Protein AF-A0A7V7C2I9-F1 (afdb_monomer)

Solvent-accessible surface area (backbone atoms only — not comparable to full-atom values): 13988 Å² total; per-residue (Å²): 138,79,86,75,82,80,79,78,78,76,77,75,78,78,82,66,50,51,68,54,48,41,56,50,48,57,54,48,53,54,55,51,51,58,46,46,30,42,37,68,72,65,43,100,74,53,54,82,44,50,68,62,13,50,43,28,47,51,41,15,42,42,73,71,47,39,49,70,71,50,47,52,53,48,51,62,58,69,69,52,75,75,68,80,62,94,73,62,66,81,40,74,66,37,53,52,50,63,74,74,55,84,69,79,34,41,40,58,52,43,43,54,52,32,54,74,70,71,40,66,82,37,60,54,94,75,55,78,61,85,55,51,64,54,37,45,50,47,53,54,72,49,43,64,61,50,30,50,26,54,48,34,26,53,64,73,41,53,88,53,25,64,58,56,46,52,52,51,39,51,54,50,50,54,47,45,48,53,40,45,76,72,62,47,55,68,70,61,42,48,71,57,47,55,70,67,30,52,71,48,32,52,75,70,60,84,81,45,62,67,58,42,72,71,45,60,64,37,56,55,40,60,77,64,55,50,72,60,54,49,57,57,48,37,52,28,42,77,68,70,69,116

Foldseek 3Di:
DDDDDDDDDPPPQPPQDLVNLLVVLVVVLVVVLVVLLLQVVQPPDRADCLVQLLLQLLLQSVVVPNDLVSSLVSSVSSPDDHNPDDDDCPDPVNVVSVVVDDPVHSNVVSCVVCVVNVTDGDRSVPDDDPLLVQLLVLLVVCQVLLLLLLQLCVAPVVVCNVVSLVVLQVLLVVLLVLCVSSPDDNVSSCVRRVCRRNVNSPVPDDDDNVNSVVDCSSVVCVVVVVSNVSVVSSVCSSNVND

Secondary structure (DSSP, 8-state):
-PPPPP-----------HHHHHHHHHHHHHHHHHHHHHHHHH-SS--S-HHHHHHHHHHHHHHTT--HHHHHHHHHHHTSPS--S---TTSHHHHHHHHH-----HHHHHHHHHHHTTPPP--TTT---TTHHHHHHHHHHHHHHHHHHHHHHHHH-TTTHHHHHHHHHHHHHHHHHHHHHTT--HHHHHHHHGGGSHHHHHTT----HHHHHH--HHHHHHHTTGGGHHHHHHHHHHTT--

Radius of gyration: 25.78 Å; Cα contacts (8 Å, |Δi|>4): 229; chains: 1; bounding box: 54×33×97 Å

Sequence (242 aa):
MSPGPAAAQERGSFESSADDLSVMMDRYAGGVTDLRDFVDACVDSPPTDWDDGAALLLASVMKAGLGPDAAMSLRRRLSKPAGRTPVDCESALSVFRQQLQPVESWSAYHAGMLEAAGIPVVNPETAEDGRLAGIRSALAEFTERQSKMLACMALIEPRYFPFAYTDWNSVVDDIAHAMGDAGIDEAQVAASVDPVRAGTLLAKTSETPEGCAADRGWMDWYANFGWYAIKSRVGGVLAGRE

Mean predicted aligned error: 11.99 Å

pLDDT: mean 86.29, std 12.9, range [37.72, 97.25]

Structure (mmCIF, N/CA/C/O backbone):
data_AF-A0A7V7C2I9-F1
#
_entry.id   AF-A0A7V7C2I9-F1
#
loop_
_atom_site.group_PDB
_atom_site.id
_atom_site.type_symbol
_atom_site.label_atom_id
_atom_site.label_alt_id
_atom_site.label_comp_id
_atom_site.label_asym_id
_atom_site.label_entity_id
_atom_site.label_seq_id
_atom_site.pdbx_PDB_ins_code
_atom_site.Cartn_x
_atom_site.Cartn_y
_atom_site.Cartn_z
_atom_site.occupancy
_atom_site.B_iso_or_equiv
_atom_site.auth_seq_id
_atom_site.auth_comp_id
_atom_site.auth_asym_id
_atom_site.auth_atom_id
_atom_site.pdbx_PDB_model_num
ATOM 1 N N . MET A 1 1 ? 13.151 -10.295 64.193 1.00 42.66 1 MET A N 1
ATOM 2 C CA . MET A 1 1 ? 12.098 -10.475 63.175 1.00 42.66 1 MET A CA 1
ATOM 3 C C . MET A 1 1 ? 12.545 -9.715 61.942 1.00 42.66 1 MET A C 1
ATOM 5 O O . MET A 1 1 ? 12.487 -8.495 61.952 1.00 42.66 1 MET A O 1
ATOM 9 N N . SER A 1 2 ? 13.099 -10.417 60.957 1.00 40.00 2 SER A N 1
ATOM 10 C CA . SER A 1 2 ? 13.487 -9.821 59.675 1.00 40.00 2 SER A CA 1
ATOM 11 C C . SER A 1 2 ? 12.347 -10.042 58.680 1.00 40.00 2 SER A C 1
ATOM 13 O O . SER A 1 2 ? 11.838 -11.165 58.630 1.00 40.00 2 SER A O 1
ATOM 15 N N . PRO A 1 3 ? 11.916 -9.023 57.920 1.00 48.09 3 PRO A N 1
ATOM 16 C CA . PRO A 1 3 ? 10.926 -9.216 56.873 1.00 48.09 3 PRO A CA 1
ATOM 17 C C . PRO A 1 3 ? 11.571 -10.016 55.735 1.00 48.09 3 PRO A C 1
ATOM 19 O O . PRO A 1 3 ? 12.668 -9.692 55.279 1.00 48.09 3 PRO A O 1
ATOM 22 N N . GLY A 1 4 ? 10.917 -11.107 55.334 1.00 40.28 4 GLY A N 1
ATOM 23 C CA . GLY A 1 4 ? 11.330 -11.915 54.188 1.00 40.28 4 GLY A CA 1
ATOM 24 C C . GLY A 1 4 ? 11.202 -11.129 52.876 1.00 40.28 4 GLY A C 1
ATOM 25 O O . GLY A 1 4 ? 10.394 -10.200 52.800 1.00 40.28 4 GLY A O 1
ATOM 26 N N . PRO A 1 5 ? 12.000 -11.469 51.850 1.00 46.81 5 PRO A N 1
ATOM 27 C CA . PRO A 1 5 ? 11.995 -10.754 50.585 1.00 46.81 5 PRO A CA 1
ATOM 28 C C . PRO A 1 5 ? 10.670 -10.981 49.850 1.00 46.81 5 PRO A C 1
ATOM 30 O O . PRO A 1 5 ? 10.137 -12.091 49.820 1.00 46.81 5 PRO A O 1
ATOM 33 N N . ALA A 1 6 ? 10.149 -9.903 49.267 1.00 49.53 6 ALA A N 1
ATOM 34 C CA . ALA A 1 6 ? 8.993 -9.925 48.388 1.00 49.53 6 ALA A CA 1
ATOM 35 C C . ALA A 1 6 ? 9.269 -10.840 47.187 1.00 49.53 6 ALA A C 1
ATOM 37 O O . ALA A 1 6 ? 10.300 -10.712 46.525 1.00 49.53 6 ALA A O 1
ATOM 38 N N . ALA A 1 7 ? 8.342 -11.758 46.915 1.00 43.78 7 ALA A N 1
ATOM 39 C CA . ALA A 1 7 ? 8.356 -12.563 45.706 1.00 43.78 7 ALA A CA 1
ATOM 40 C C . ALA A 1 7 ? 8.248 -11.631 44.491 1.00 43.78 7 ALA A C 1
ATOM 42 O O . ALA A 1 7 ? 7.242 -10.942 44.313 1.00 43.78 7 ALA A O 1
ATOM 43 N N . ALA A 1 8 ? 9.299 -11.596 43.673 1.00 44.22 8 ALA A N 1
ATOM 44 C CA . ALA A 1 8 ? 9.230 -11.041 42.335 1.00 44.22 8 ALA A CA 1
ATOM 45 C C . ALA A 1 8 ? 8.226 -11.887 41.547 1.00 44.22 8 ALA A C 1
ATOM 47 O O . ALA A 1 8 ? 8.444 -13.074 41.316 1.00 44.22 8 ALA A O 1
ATOM 48 N N . GLN A 1 9 ? 7.092 -11.284 41.207 1.00 42.62 9 GLN A N 1
ATOM 49 C CA . GLN A 1 9 ? 6.094 -11.883 40.342 1.00 42.62 9 GLN A CA 1
ATOM 50 C C . GLN A 1 9 ? 6.731 -12.021 38.956 1.00 42.62 9 GLN A C 1
ATOM 52 O O . GLN A 1 9 ? 6.902 -11.029 38.245 1.00 42.62 9 GLN A O 1
ATOM 57 N N . GLU A 1 10 ? 7.156 -13.237 38.613 1.00 38.88 10 GLU A N 1
ATOM 58 C CA . GLU A 1 10 ? 7.574 -13.594 37.262 1.00 38.88 10 GLU A CA 1
ATOM 59 C C . GLU A 1 10 ? 6.416 -13.248 36.323 1.00 38.88 10 GLU A C 1
ATOM 61 O O . GLU A 1 10 ? 5.367 -13.894 36.325 1.00 38.88 10 GLU A O 1
ATOM 66 N N . ARG A 1 11 ? 6.576 -12.167 35.554 1.00 45.94 11 ARG A N 1
ATOM 67 C CA . ARG A 1 11 ? 5.732 -11.903 34.394 1.00 45.94 11 ARG A CA 1
ATOM 68 C C . ARG A 1 11 ? 6.029 -13.035 33.421 1.00 45.94 11 ARG A C 1
ATOM 70 O O . ARG A 1 11 ? 7.039 -12.984 32.727 1.00 45.94 11 ARG A O 1
ATOM 77 N N . GLY A 1 12 ? 5.208 -14.083 33.447 1.00 37.72 12 GLY A N 1
ATOM 78 C CA . GLY A 1 12 ? 5.288 -15.157 32.467 1.00 37.72 12 GLY A CA 1
ATOM 79 C C . GLY A 1 12 ? 5.232 -14.528 31.083 1.00 37.72 12 GLY A C 1
ATOM 80 O O . GLY A 1 12 ? 4.238 -13.884 30.748 1.00 37.72 12 GLY A O 1
ATOM 81 N N . SER A 1 13 ? 6.319 -14.638 30.316 1.00 47.12 13 SER A N 1
ATOM 82 C CA . SER A 1 13 ? 6.291 -14.238 28.918 1.00 47.12 13 SER A CA 1
ATOM 83 C C . SER A 1 13 ? 5.320 -15.182 28.235 1.00 47.12 13 SER A C 1
ATOM 85 O O . SER A 1 13 ? 5.559 -16.387 28.155 1.00 47.12 13 SER A O 1
ATOM 87 N N . PHE A 1 14 ? 4.189 -14.644 27.809 1.00 49.47 14 PHE A N 1
ATOM 88 C CA . PHE A 1 14 ? 3.274 -15.363 26.953 1.00 49.47 14 PHE A CA 1
ATOM 89 C C . PHE A 1 14 ? 4.018 -15.562 25.625 1.00 49.47 14 PHE A C 1
ATOM 91 O O . PHE A 1 14 ? 4.072 -14.653 24.801 1.00 49.47 14 PHE A O 1
ATOM 98 N N . GLU A 1 15 ? 4.670 -16.712 25.435 1.00 52.91 15 GLU A N 1
ATOM 99 C CA . GLU A 1 15 ? 5.092 -17.157 24.104 1.00 52.91 15 GLU A CA 1
ATOM 100 C C . GLU A 1 15 ? 3.812 -17.513 23.339 1.00 52.91 15 GLU A C 1
ATOM 102 O O . GLU A 1 15 ? 3.436 -18.675 23.214 1.00 52.91 15 GLU A O 1
ATOM 107 N N . SER A 1 16 ? 3.073 -16.482 22.913 1.00 58.38 16 SER A N 1
ATOM 108 C CA . SER A 1 16 ? 1.907 -16.641 22.053 1.00 58.38 16 SER A CA 1
ATOM 109 C C . SER A 1 16 ? 2.383 -17.282 20.763 1.00 58.38 16 SER A C 1
ATOM 111 O O . SER A 1 16 ? 3.200 -16.695 20.051 1.00 58.38 16 SER A O 1
ATOM 113 N N . SER A 1 17 ? 1.842 -18.447 20.415 1.00 74.06 17 SER A N 1
ATOM 114 C CA . SER A 1 17 ? 1.962 -18.911 19.038 1.00 74.06 17 SER A CA 1
ATOM 115 C C . SER A 1 17 ? 1.278 -17.899 18.101 1.00 74.06 17 SER A C 1
ATOM 117 O O . SER A 1 17 ? 0.398 -17.133 18.519 1.00 74.06 17 SER A O 1
ATOM 119 N N . ALA A 1 18 ? 1.674 -17.874 16.825 1.00 73.81 18 ALA A N 1
ATOM 120 C CA . ALA A 1 18 ? 1.024 -17.023 15.824 1.00 73.81 18 ALA A CA 1
ATOM 121 C C . ALA A 1 18 ? -0.483 -17.338 15.687 1.00 73.81 18 ALA A C 1
ATOM 123 O O . ALA A 1 18 ? -1.290 -16.439 15.436 1.00 73.81 18 ALA A O 1
ATOM 124 N N . ASP A 1 19 ? -0.867 -18.596 15.924 1.00 77.62 19 ASP A N 1
ATOM 125 C CA . ASP A 1 19 ? -2.260 -19.049 15.916 1.00 77.62 19 ASP A CA 1
ATOM 126 C C . ASP A 1 19 ? -3.057 -18.451 17.087 1.00 77.62 19 ASP A C 1
ATOM 128 O O . ASP A 1 19 ? -4.166 -17.943 16.891 1.00 77.62 19 ASP A O 1
ATOM 132 N N . ASP A 1 20 ? -2.473 -18.421 18.290 1.00 85.56 20 ASP A N 1
ATOM 133 C CA . ASP A 1 20 ? -3.100 -17.808 19.469 1.00 85.56 20 ASP A CA 1
ATOM 134 C C . ASP A 1 20 ? -3.299 -16.300 19.279 1.00 85.56 20 ASP A C 1
ATOM 136 O O . ASP A 1 20 ? -4.360 -15.760 19.609 1.00 85.56 20 ASP A O 1
ATOM 140 N N . LEU A 1 21 ? -2.313 -15.623 18.676 1.00 87.25 21 LEU A N 1
ATOM 141 C CA . LEU A 1 21 ? -2.395 -14.196 18.367 1.00 87.25 21 LEU A CA 1
ATOM 142 C C . LEU A 1 21 ? -3.539 -13.908 17.385 1.00 87.25 21 LEU A C 1
ATOM 144 O O . LEU A 1 21 ? -4.289 -12.952 17.582 1.00 87.25 21 LEU A O 1
ATOM 148 N N . SER A 1 22 ? -3.727 -14.757 16.370 1.00 86.00 22 SER A N 1
ATOM 149 C CA . SER A 1 22 ? -4.840 -14.632 15.423 1.00 86.00 22 SER A CA 1
ATOM 150 C C . SER A 1 22 ? -6.202 -14.773 16.106 1.00 86.00 22 SER A C 1
ATOM 152 O O . SER A 1 22 ? -7.101 -13.965 15.861 1.00 86.00 22 SER A O 1
ATOM 154 N N . VAL A 1 23 ? -6.377 -15.776 16.972 1.00 89.19 23 VAL A N 1
ATOM 155 C CA . VAL A 1 23 ? -7.637 -15.980 17.709 1.00 89.19 23 VAL A CA 1
ATOM 156 C C . VAL A 1 23 ? -7.915 -14.809 18.651 1.00 89.19 23 VAL A C 1
ATOM 158 O O . VAL A 1 23 ? -9.043 -14.311 18.711 1.00 89.19 23 VAL A O 1
ATOM 161 N N . MET A 1 24 ? -6.890 -14.3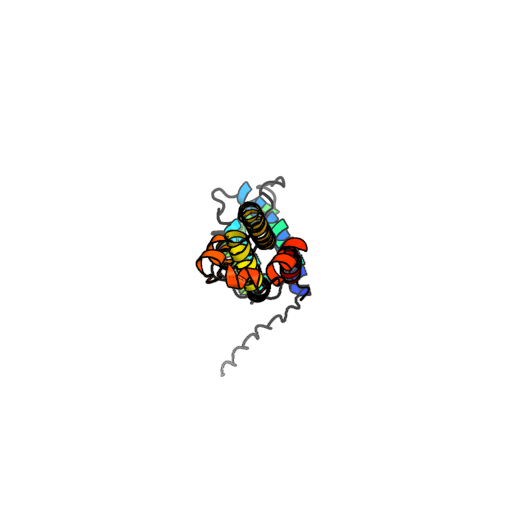49 19.369 1.00 91.88 24 MET A N 1
ATOM 162 C CA . MET A 1 24 ? -6.990 -13.238 20.310 1.00 91.88 24 MET A CA 1
ATOM 163 C C . MET A 1 24 ? -7.365 -11.934 19.595 1.00 91.88 24 MET A C 1
ATOM 165 O O . MET A 1 24 ? -8.312 -11.261 20.008 1.00 91.88 24 MET A O 1
ATOM 169 N N . MET A 1 25 ? -6.720 -11.638 18.464 1.00 94.12 25 MET A N 1
ATOM 170 C CA . MET A 1 25 ? -7.034 -10.468 17.642 1.00 94.12 25 MET A CA 1
ATOM 171 C C . MET A 1 25 ? -8.429 -10.513 17.028 1.00 94.12 25 MET A C 1
ATOM 173 O O . MET A 1 25 ? -9.095 -9.481 16.977 1.00 94.12 25 MET A O 1
ATOM 177 N N . ASP A 1 26 ? -8.921 -11.684 16.617 1.00 88.75 26 ASP A N 1
ATOM 178 C CA . ASP A 1 26 ? -10.282 -11.803 16.086 1.00 88.75 26 ASP A CA 1
ATOM 179 C C . ASP A 1 26 ? -11.342 -11.415 17.129 1.00 88.75 26 ASP A C 1
ATOM 181 O O . ASP A 1 26 ? -12.293 -10.682 16.828 1.00 88.75 26 ASP A O 1
ATOM 185 N N . ARG A 1 27 ? -11.154 -11.877 18.373 1.00 92.00 27 ARG A N 1
ATOM 186 C CA . ARG A 1 27 ? -12.037 -11.566 19.506 1.00 92.00 27 ARG A CA 1
ATOM 187 C C . ARG A 1 27 ? -11.914 -10.114 19.937 1.00 92.00 27 ARG A C 1
ATOM 189 O O . ARG A 1 27 ? -12.939 -9.463 20.144 1.00 92.00 27 ARG A O 1
ATOM 196 N N . TYR A 1 28 ? -10.686 -9.614 20.033 1.00 94.56 28 TYR A N 1
ATOM 197 C CA . TYR A 1 28 ? -10.417 -8.224 20.370 1.00 94.56 28 TYR A CA 1
ATOM 198 C C . TYR A 1 28 ? -11.072 -7.273 19.366 1.00 94.56 28 TYR A C 1
ATOM 200 O O . TYR A 1 28 ? -11.805 -6.379 19.776 1.00 94.56 28 TYR A O 1
ATOM 208 N N . ALA A 1 29 ? -10.893 -7.520 18.063 1.00 93.75 29 ALA A N 1
ATOM 209 C CA . ALA A 1 29 ? -11.473 -6.709 16.996 1.00 93.75 29 ALA A CA 1
ATOM 210 C C . ALA A 1 29 ? -12.995 -6.589 17.118 1.00 93.75 29 ALA A C 1
ATOM 212 O O . ALA A 1 29 ? -13.522 -5.495 16.980 1.00 93.75 29 ALA A O 1
ATOM 213 N N . GLY A 1 30 ? -13.694 -7.694 17.409 1.00 90.50 30 GLY A N 1
ATOM 214 C CA . GLY A 1 30 ? -15.143 -7.663 17.629 1.00 90.50 30 GLY A CA 1
ATOM 215 C C . GLY A 1 30 ? -15.529 -6.816 18.843 1.00 90.50 30 GLY A C 1
ATOM 216 O O . GLY A 1 30 ? -16.366 -5.923 18.740 1.00 90.50 30 GLY A O 1
ATOM 217 N N . GLY A 1 31 ? -14.867 -7.047 19.980 1.00 91.50 31 GLY A N 1
ATOM 218 C CA . GLY A 1 31 ? -15.153 -6.308 21.210 1.00 91.50 31 GLY A CA 1
ATOM 219 C C . GLY A 1 31 ? -14.865 -4.810 21.099 1.00 91.50 31 GLY A C 1
ATOM 220 O O . GLY A 1 31 ? -15.645 -4.003 21.600 1.00 91.50 31 GLY A O 1
ATOM 221 N N . VAL A 1 32 ? -13.780 -4.423 20.422 1.00 93.50 32 VAL A N 1
ATOM 222 C CA . VAL A 1 32 ? -13.417 -3.010 20.265 1.00 93.50 32 VAL A CA 1
ATOM 223 C C . VAL A 1 32 ? -14.280 -2.298 19.225 1.00 93.50 32 VAL A C 1
ATOM 225 O O . VAL A 1 32 ? -14.596 -1.130 19.421 1.00 93.50 32 VAL A O 1
ATOM 228 N N . THR A 1 33 ? -14.761 -2.984 18.180 1.00 93.00 33 THR A N 1
ATOM 229 C CA . THR A 1 33 ? -15.770 -2.396 17.282 1.00 93.00 33 THR A CA 1
ATOM 230 C C . THR A 1 33 ? -17.107 -2.178 17.991 1.00 93.00 33 THR A C 1
ATOM 232 O O . THR A 1 33 ? -17.712 -1.125 17.816 1.00 93.00 33 THR A O 1
ATOM 235 N N . ASP A 1 34 ? -17.531 -3.106 18.857 1.00 89.62 34 ASP A N 1
ATOM 236 C CA . ASP A 1 34 ? -18.745 -2.934 19.671 1.00 89.62 34 ASP A CA 1
ATOM 237 C C . ASP A 1 34 ? -18.584 -1.815 20.712 1.00 89.62 34 ASP A C 1
ATOM 239 O O . ASP A 1 34 ? -19.559 -1.168 21.107 1.00 89.62 34 ASP A O 1
ATOM 243 N N . LEU A 1 35 ? -17.358 -1.611 21.205 1.00 90.81 35 LEU A N 1
ATOM 244 C CA . LEU A 1 35 ? -17.028 -0.500 22.090 1.00 90.81 35 LEU A CA 1
ATOM 245 C C . LEU A 1 35 ? -17.040 0.828 21.332 1.00 90.81 35 LEU A C 1
ATOM 247 O O . LEU A 1 35 ? -17.584 1.793 21.855 1.00 90.81 35 LEU A O 1
ATOM 251 N N . ARG A 1 36 ? -16.496 0.877 20.111 1.00 92.75 36 ARG A N 1
ATOM 252 C CA . ARG A 1 36 ? -16.544 2.061 19.246 1.00 92.75 36 ARG A CA 1
ATOM 253 C C . ARG A 1 36 ? -17.975 2.479 18.946 1.00 92.75 36 ARG A C 1
ATOM 255 O O . ARG A 1 36 ? -18.311 3.627 19.195 1.00 92.75 36 ARG A O 1
ATOM 262 N N . ASP A 1 37 ? -18.821 1.546 18.506 1.00 91.44 37 ASP A N 1
ATOM 263 C CA . ASP A 1 37 ? -20.244 1.817 18.255 1.00 91.44 37 ASP A CA 1
ATOM 264 C C . ASP A 1 37 ? -20.924 2.422 19.494 1.00 91.44 37 ASP A C 1
ATOM 266 O O . ASP A 1 37 ? -21.728 3.346 19.385 1.00 91.44 37 ASP A O 1
ATOM 270 N N . PHE A 1 38 ? -20.576 1.928 20.685 1.00 90.94 38 PHE A N 1
ATOM 271 C CA . PHE A 1 38 ? -21.073 2.471 21.943 1.00 90.94 38 PHE A CA 1
ATOM 272 C C . PHE A 1 38 ? -20.533 3.876 22.252 1.00 90.94 38 PHE A C 1
ATOM 274 O O . PHE A 1 38 ? -21.314 4.752 22.620 1.00 90.94 38 PHE A O 1
ATOM 281 N N . VAL A 1 39 ? -19.223 4.098 22.121 1.00 90.75 39 VAL A N 1
ATOM 282 C CA . VAL A 1 39 ? -18.585 5.396 22.392 1.00 90.75 39 VAL A CA 1
ATOM 283 C C . VAL A 1 39 ? -19.128 6.462 21.443 1.00 90.75 39 VAL A C 1
ATOM 285 O O . VAL A 1 39 ? -19.546 7.519 21.904 1.00 90.75 39 VAL A O 1
ATOM 288 N N . ASP A 1 40 ? -19.226 6.151 20.152 1.00 90.56 40 ASP A N 1
ATOM 289 C CA . ASP A 1 40 ? -19.735 7.070 19.131 1.00 90.56 40 ASP A CA 1
ATOM 290 C C . ASP A 1 40 ? -21.216 7.431 19.356 1.00 90.56 40 ASP A C 1
ATOM 292 O O . ASP A 1 40 ? -21.637 8.539 19.026 1.00 90.56 40 ASP A O 1
ATOM 296 N N . ALA A 1 41 ? -22.017 6.516 19.918 1.00 91.06 41 ALA A N 1
ATOM 297 C CA . ALA A 1 41 ? -23.446 6.731 20.152 1.00 91.06 41 ALA A CA 1
ATOM 298 C C . ALA A 1 41 ? -23.776 7.383 21.506 1.00 91.06 41 ALA A C 1
ATOM 300 O O . ALA A 1 41 ? -24.765 8.109 21.602 1.00 91.06 41 ALA A O 1
ATOM 301 N N . CYS A 1 42 ? -23.003 7.088 22.555 1.00 89.56 42 CYS A N 1
ATOM 302 C CA . CYS A 1 42 ? -23.394 7.364 23.942 1.00 89.56 42 CYS A CA 1
ATOM 303 C C . CYS A 1 42 ? -22.451 8.308 24.700 1.00 89.56 42 CYS A C 1
ATOM 305 O O . CYS A 1 42 ? -22.721 8.598 25.867 1.00 89.56 42 CYS A O 1
ATOM 307 N N . VAL A 1 43 ? -21.344 8.751 24.096 1.00 88.06 43 VAL A N 1
ATOM 308 C CA . VAL A 1 43 ? -20.388 9.682 24.716 1.00 88.06 43 VAL A CA 1
ATOM 309 C C . VAL A 1 43 ? -20.453 11.028 23.996 1.00 88.06 43 VAL A C 1
ATOM 311 O O . VAL A 1 43 ? -20.416 11.082 22.773 1.00 88.06 43 VAL A O 1
ATOM 314 N N . ASP A 1 44 ? -20.514 12.125 24.756 1.00 85.94 44 ASP A N 1
ATOM 315 C CA . ASP A 1 44 ? -20.697 13.485 24.215 1.00 85.94 44 ASP A CA 1
ATOM 316 C C . ASP A 1 44 ? -19.542 13.961 23.313 1.00 85.94 44 ASP A C 1
ATOM 318 O O . ASP A 1 44 ? -19.691 14.898 22.529 1.00 85.94 44 ASP A O 1
ATOM 322 N N . SER A 1 45 ? -18.353 13.376 23.453 1.00 88.00 45 SER A N 1
ATOM 323 C CA . SER A 1 45 ? -17.148 13.750 22.703 1.00 88.00 45 SER A CA 1
ATOM 324 C C . SER A 1 45 ? -16.296 12.512 22.424 1.00 88.00 45 SER A C 1
ATOM 326 O O . SER A 1 45 ? -15.316 12.271 23.131 1.00 88.00 45 SER A O 1
ATOM 328 N N . PRO A 1 46 ? -16.691 11.688 21.439 1.00 90.06 46 PRO A N 1
ATOM 329 C CA . PRO A 1 46 ? -15.956 10.482 21.099 1.00 90.06 46 PRO A CA 1
ATOM 330 C C . PRO A 1 46 ? -14.598 10.832 20.459 1.00 90.06 46 PRO A C 1
ATOM 332 O O . PRO A 1 46 ? -14.502 11.823 19.725 1.00 90.06 46 PRO A O 1
ATOM 335 N N . PRO A 1 47 ? -13.543 10.032 20.691 1.00 91.81 47 PRO A N 1
ATOM 336 C CA . PRO A 1 47 ? -12.265 10.202 20.007 1.00 91.81 47 PRO A CA 1
ATOM 337 C C . PRO A 1 47 ? -12.389 9.982 18.501 1.00 91.81 47 PRO A C 1
ATOM 339 O O . PRO A 1 47 ? -13.097 9.087 18.039 1.00 91.81 47 PRO A O 1
ATOM 342 N N . THR A 1 48 ? -11.647 10.773 17.732 1.00 93.38 48 THR A N 1
ATOM 343 C CA . THR A 1 48 ? -11.719 10.786 16.264 1.00 93.38 48 THR A CA 1
ATOM 344 C C . THR A 1 48 ? -10.590 10.011 15.585 1.00 93.38 48 THR A C 1
ATOM 346 O O . THR A 1 48 ? -10.639 9.811 14.377 1.00 93.38 48 THR A O 1
ATOM 349 N N . ASP A 1 49 ? -9.578 9.567 16.331 1.00 93.31 49 ASP A N 1
ATOM 350 C CA . ASP A 1 49 ? -8.343 8.943 15.828 1.00 93.31 49 ASP A CA 1
ATOM 351 C C . ASP A 1 49 ? -8.475 7.425 15.597 1.00 93.31 49 ASP A C 1
ATOM 353 O O . ASP A 1 49 ? -7.524 6.667 15.778 1.00 93.31 49 ASP A O 1
ATOM 357 N N . TRP A 1 50 ? -9.671 6.954 15.229 1.00 94.50 50 TRP A N 1
ATOM 358 C CA . TRP A 1 50 ? -9.928 5.521 15.051 1.00 94.50 50 TRP A CA 1
ATOM 359 C C . TRP A 1 50 ? -9.015 4.887 14.000 1.00 94.50 50 TRP A C 1
ATOM 361 O O . TRP A 1 50 ? -8.463 3.814 14.237 1.00 94.50 50 TRP A O 1
ATOM 371 N N . ASP A 1 51 ? -8.865 5.536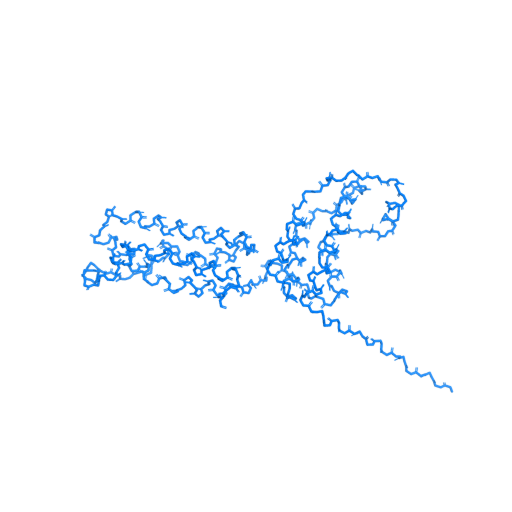 12.844 1.00 90.69 51 ASP A N 1
ATOM 372 C CA . ASP A 1 51 ? -8.090 4.983 11.731 1.00 90.69 51 ASP A CA 1
ATOM 373 C C . ASP A 1 51 ? -6.596 4.893 12.086 1.00 90.69 51 ASP A C 1
ATOM 375 O O . ASP A 1 51 ? -5.969 3.862 11.830 1.00 90.69 51 ASP A O 1
ATOM 379 N N . ASP A 1 52 ? -6.062 5.906 12.777 1.00 88.06 52 ASP A N 1
ATOM 380 C CA . ASP A 1 52 ? -4.685 5.920 13.288 1.00 88.06 52 ASP A CA 1
ATOM 381 C C . ASP A 1 52 ? -4.471 4.803 14.322 1.00 88.06 52 ASP A C 1
ATOM 383 O O . ASP A 1 52 ? -3.509 4.031 14.243 1.00 88.06 52 ASP A O 1
ATOM 387 N N . GLY A 1 53 ? -5.418 4.645 15.253 1.00 93.81 53 GLY A N 1
ATOM 388 C CA . GLY A 1 53 ? -5.380 3.590 16.260 1.00 93.81 53 GLY A CA 1
ATOM 389 C C . GLY A 1 53 ? -5.466 2.185 15.656 1.00 93.81 53 GLY A C 1
ATOM 390 O O . GLY A 1 53 ? -4.731 1.282 16.066 1.00 93.81 53 GLY A O 1
ATOM 391 N N . ALA A 1 54 ? -6.316 1.995 14.646 1.00 94.62 54 ALA A N 1
ATOM 392 C CA . ALA A 1 54 ? -6.444 0.736 13.921 1.00 94.62 54 ALA A CA 1
ATOM 393 C C . ALA A 1 54 ? -5.170 0.395 13.129 1.00 94.62 54 ALA A C 1
ATOM 395 O O . ALA A 1 54 ? -4.765 -0.772 13.095 1.00 94.62 54 ALA A O 1
ATOM 396 N N . ALA A 1 55 ? -4.522 1.393 12.519 1.00 89.50 55 ALA A N 1
ATOM 397 C CA . ALA A 1 55 ? -3.254 1.224 11.815 1.00 89.50 55 ALA A CA 1
ATOM 398 C C . ALA A 1 55 ? -2.118 0.834 12.773 1.00 89.50 55 ALA A C 1
ATOM 400 O O . ALA A 1 55 ? -1.388 -0.120 12.492 1.00 89.50 55 ALA A O 1
ATOM 401 N N . LEU A 1 56 ? -2.017 1.505 13.927 1.00 93.62 56 LEU A N 1
ATOM 402 C CA . LEU A 1 56 ? -1.065 1.175 14.991 1.00 93.62 56 LEU A CA 1
ATOM 403 C C . LEU A 1 56 ? -1.259 -0.260 15.485 1.00 93.62 56 LEU A C 1
ATOM 405 O O . LEU A 1 56 ? -0.299 -1.031 15.528 1.00 93.62 56 LEU A O 1
ATOM 409 N N . LEU A 1 57 ? -2.504 -0.644 15.794 1.00 95.31 57 LEU A N 1
ATOM 410 C CA . LEU A 1 57 ? -2.833 -2.003 16.215 1.00 95.31 57 LEU A CA 1
ATOM 411 C C . LEU A 1 57 ? -2.356 -3.026 15.186 1.00 95.31 57 LEU A C 1
ATOM 413 O O . LEU A 1 57 ? -1.646 -3.967 15.539 1.00 95.31 57 LEU A O 1
ATOM 417 N N . LEU A 1 58 ? -2.732 -2.830 13.920 1.00 92.69 58 LEU A N 1
ATOM 418 C CA . LEU A 1 58 ? -2.411 -3.750 12.837 1.00 92.69 58 LEU A CA 1
ATOM 419 C C . LEU A 1 58 ? -0.896 -3.884 12.632 1.00 92.69 58 LEU A C 1
ATOM 421 O O . LEU A 1 58 ? -0.391 -5.006 12.569 1.00 92.69 58 LEU A O 1
ATOM 425 N N . ALA A 1 59 ? -0.168 -2.765 12.580 1.00 87.69 59 ALA A N 1
ATOM 426 C CA . ALA A 1 59 ? 1.284 -2.760 12.411 1.00 87.69 59 ALA A CA 1
ATOM 427 C C . ALA A 1 59 ? 1.993 -3.493 13.561 1.00 87.69 59 ALA A C 1
ATOM 429 O O . ALA A 1 59 ? 2.876 -4.323 13.324 1.00 87.69 59 ALA A O 1
ATOM 430 N N . SER A 1 60 ? 1.564 -3.252 14.801 1.00 92.25 60 SER A N 1
ATOM 431 C CA . SER A 1 60 ? 2.102 -3.917 15.989 1.00 92.25 60 SER A CA 1
ATOM 432 C C . SER A 1 60 ? 1.913 -5.424 15.973 1.00 92.25 60 SER A C 1
ATOM 434 O O . SER A 1 60 ? 2.859 -6.172 16.220 1.00 92.25 60 SER A O 1
ATOM 436 N N . VAL A 1 61 ? 0.708 -5.899 15.662 1.00 93.06 61 VAL A N 1
ATOM 437 C CA . VAL A 1 61 ? 0.432 -7.341 15.711 1.00 93.06 61 VAL A CA 1
ATOM 438 C C . VAL A 1 61 ? 1.031 -8.075 14.522 1.00 93.06 61 VAL A C 1
ATOM 440 O O . VAL A 1 61 ? 1.499 -9.198 14.685 1.00 93.06 61 VAL A O 1
ATOM 443 N N . MET A 1 62 ? 1.126 -7.432 13.355 1.00 88.38 62 MET A N 1
ATOM 444 C CA . MET A 1 62 ? 1.908 -7.956 12.232 1.00 88.38 62 MET A CA 1
ATOM 445 C C . MET A 1 62 ? 3.388 -8.078 12.603 1.00 88.38 62 MET A C 1
ATOM 447 O O . MET A 1 62 ? 3.998 -9.116 12.350 1.00 88.38 62 MET A O 1
ATOM 451 N N . LYS A 1 63 ? 3.963 -7.073 13.280 1.00 85.50 63 LYS A N 1
ATOM 452 C CA . LYS A 1 63 ? 5.344 -7.143 13.781 1.00 85.50 63 LYS A CA 1
ATOM 453 C C . LYS A 1 63 ? 5.540 -8.255 14.814 1.00 85.50 63 LYS A C 1
ATOM 455 O O . LYS A 1 63 ? 6.614 -8.852 14.853 1.00 85.50 63 LYS A O 1
ATOM 460 N N . ALA A 1 64 ? 4.513 -8.546 15.608 1.00 88.50 64 ALA A N 1
ATOM 461 C CA . ALA A 1 64 ? 4.491 -9.648 16.566 1.00 88.50 64 ALA A CA 1
ATOM 462 C C . ALA A 1 64 ? 4.237 -11.030 15.935 1.00 88.50 64 ALA A C 1
ATOM 464 O O . ALA A 1 64 ? 4.217 -12.025 16.654 1.00 88.50 64 ALA A O 1
ATOM 465 N N . GLY A 1 65 ? 4.071 -11.111 14.610 1.00 87.06 65 GLY A N 1
ATOM 466 C CA . GLY A 1 65 ? 3.944 -12.374 13.881 1.00 87.06 65 GLY A CA 1
ATOM 467 C C . GLY A 1 65 ? 2.524 -12.735 13.442 1.00 87.06 65 GLY A C 1
ATOM 468 O O . GLY A 1 65 ? 2.297 -13.879 13.052 1.00 87.06 65 GLY A O 1
ATOM 469 N N . LEU A 1 66 ? 1.564 -11.801 13.469 1.00 87.94 66 LEU A N 1
ATOM 470 C CA . LEU A 1 66 ? 0.244 -12.034 12.881 1.00 87.94 66 LEU A CA 1
ATOM 471 C C . LEU A 1 66 ? 0.379 -12.252 11.365 1.00 87.94 66 LEU A C 1
ATOM 473 O O . LEU A 1 66 ? 0.846 -11.374 10.637 1.00 87.94 66 LEU A O 1
ATOM 477 N N . GLY A 1 67 ? -0.055 -13.421 10.891 1.00 81.06 67 GLY A N 1
ATOM 478 C CA . GLY A 1 67 ? 0.017 -13.786 9.477 1.00 81.06 67 GLY A CA 1
ATOM 479 C C . GLY A 1 67 ? -0.843 -12.896 8.560 1.00 81.06 67 GLY A C 1
ATOM 480 O O . GLY A 1 67 ? -1.807 -12.273 9.018 1.00 81.06 67 GLY A O 1
ATOM 481 N N . PRO A 1 68 ? -0.547 -12.861 7.247 1.00 76.94 68 PRO A N 1
ATOM 482 C CA . PRO A 1 68 ? -1.176 -11.943 6.292 1.00 76.94 68 PRO A CA 1
ATOM 483 C C . PRO A 1 68 ? -2.698 -12.119 6.170 1.00 76.94 68 PRO A C 1
ATOM 485 O O . PRO A 1 68 ? -3.425 -11.127 6.125 1.00 76.94 68 PRO A O 1
ATOM 488 N N . ASP A 1 69 ? -3.208 -13.353 6.185 1.00 80.62 69 ASP A N 1
ATOM 489 C CA . ASP A 1 69 ? -4.653 -13.616 6.096 1.00 80.62 69 ASP A CA 1
ATOM 490 C C . ASP A 1 69 ? -5.413 -13.103 7.326 1.00 80.62 69 ASP A C 1
ATOM 492 O O . ASP A 1 69 ? -6.479 -12.485 7.212 1.00 80.62 69 ASP A O 1
ATOM 496 N N . ALA A 1 70 ? -4.839 -13.312 8.512 1.00 86.44 70 ALA A N 1
ATOM 497 C CA . ALA A 1 70 ? -5.397 -12.821 9.763 1.00 86.44 70 ALA A CA 1
ATOM 498 C C . ALA A 1 70 ? -5.317 -11.289 9.843 1.00 86.44 70 ALA A C 1
ATOM 500 O O . ALA A 1 70 ? -6.294 -10.648 10.229 1.00 86.44 70 ALA A O 1
ATOM 501 N N . ALA A 1 71 ? -4.212 -10.692 9.386 1.00 87.19 71 ALA A N 1
ATOM 502 C CA . ALA A 1 71 ? -4.050 -9.245 9.276 1.00 87.19 71 ALA A CA 1
ATOM 503 C C . ALA A 1 71 ? -5.087 -8.614 8.326 1.00 87.19 71 ALA A C 1
ATOM 505 O O . ALA A 1 71 ? -5.729 -7.623 8.680 1.00 87.19 71 ALA A O 1
ATOM 506 N N . MET A 1 72 ? -5.341 -9.217 7.158 1.00 85.25 72 MET A N 1
ATOM 507 C CA . MET A 1 72 ? -6.405 -8.772 6.247 1.00 85.25 72 MET A CA 1
ATOM 508 C C . MET A 1 72 ? -7.797 -8.887 6.880 1.00 85.25 72 MET A C 1
ATOM 510 O O . MET A 1 72 ? -8.631 -7.990 6.730 1.00 85.25 72 MET A O 1
ATOM 514 N N . SER A 1 73 ? -8.068 -9.988 7.588 1.00 88.56 73 SER A N 1
ATOM 515 C CA . SER A 1 73 ? -9.328 -10.172 8.315 1.00 88.56 73 SER A CA 1
ATOM 516 C C . SER A 1 73 ? -9.526 -9.094 9.385 1.00 88.56 73 SER A C 1
ATOM 518 O O . SER A 1 73 ? -10.596 -8.482 9.441 1.00 88.56 73 SER A O 1
ATOM 520 N N . LEU A 1 74 ? -8.482 -8.817 10.171 1.00 93.44 74 LEU A N 1
ATOM 521 C CA . LEU A 1 74 ? -8.456 -7.782 11.200 1.00 93.44 74 LEU A CA 1
ATOM 522 C C . LEU A 1 74 ? -8.708 -6.395 10.597 1.00 93.44 74 LEU A C 1
ATOM 524 O O . LEU A 1 74 ? -9.659 -5.725 11.000 1.00 93.44 74 LEU A O 1
ATOM 528 N N . ARG A 1 75 ? -7.945 -6.009 9.566 1.00 92.62 75 ARG A N 1
ATOM 529 C CA . ARG A 1 75 ? -8.112 -4.733 8.850 1.00 92.62 75 ARG A CA 1
ATOM 530 C C . ARG A 1 75 ? -9.552 -4.537 8.380 1.00 92.62 75 ARG A C 1
ATOM 532 O O . ARG A 1 75 ? -10.154 -3.507 8.657 1.00 92.62 75 ARG A O 1
ATOM 539 N N . ARG A 1 76 ? -10.133 -5.545 7.721 1.00 90.44 76 ARG A N 1
ATOM 540 C CA . ARG A 1 76 ? -11.518 -5.500 7.220 1.00 90.44 76 ARG A CA 1
ATOM 541 C C . ARG A 1 76 ? -12.561 -5.342 8.326 1.00 90.44 76 ARG A C 1
ATOM 543 O O . ARG A 1 76 ? -13.649 -4.832 8.066 1.00 90.44 76 ARG A O 1
ATOM 550 N N . ARG A 1 77 ? -12.296 -5.839 9.535 1.00 91.81 77 ARG A N 1
ATOM 551 C CA . ARG A 1 77 ? -13.200 -5.639 10.676 1.00 91.81 77 ARG A CA 1
ATOM 552 C C . ARG A 1 77 ? -13.098 -4.215 11.205 1.00 91.81 77 ARG A C 1
ATOM 554 O O . ARG A 1 77 ? -14.137 -3.591 11.392 1.00 91.81 77 ARG A O 1
ATOM 561 N N . LEU A 1 78 ? -11.878 -3.717 11.386 1.00 93.19 78 LEU A N 1
ATOM 562 C CA . LEU A 1 78 ? -11.624 -2.378 11.920 1.00 93.19 78 LEU A CA 1
ATOM 563 C C . LEU A 1 78 ? -12.076 -1.265 10.963 1.00 93.19 78 LEU A C 1
ATOM 565 O O . LEU A 1 78 ? -12.506 -0.213 11.420 1.00 93.19 78 LEU A O 1
ATOM 569 N N . SER A 1 79 ? -12.061 -1.504 9.649 1.00 90.75 79 SER A N 1
ATOM 570 C CA . SER A 1 79 ? -12.515 -0.535 8.641 1.00 90.75 79 SER A CA 1
ATOM 571 C C . SER A 1 79 ? -14.037 -0.463 8.460 1.00 90.75 79 SER A C 1
ATOM 573 O O . SER A 1 79 ? -14.531 0.279 7.607 1.00 90.75 79 SER A O 1
ATOM 575 N N . LYS A 1 80 ? -14.821 -1.232 9.228 1.00 88.44 80 LYS A N 1
ATOM 576 C CA . LYS A 1 80 ? -16.282 -1.122 9.172 1.00 88.44 80 LYS A CA 1
ATOM 577 C C . LYS A 1 80 ? -16.725 0.252 9.701 1.00 88.44 80 LYS A C 1
ATOM 579 O O . LYS A 1 80 ? -16.241 0.670 10.750 1.00 88.44 80 LYS A O 1
ATOM 584 N N . PRO A 1 81 ? -17.675 0.928 9.025 1.00 84.69 81 PRO A N 1
ATOM 585 C CA . PRO A 1 81 ? -18.268 2.155 9.544 1.00 84.69 81 PRO A CA 1
ATOM 586 C C . PRO A 1 81 ? -18.932 1.921 10.902 1.00 84.69 81 PRO A C 1
ATOM 588 O O . PRO A 1 81 ? -19.612 0.902 11.069 1.00 84.69 81 PRO A O 1
ATOM 591 N N . ALA A 1 82 ? -18.772 2.883 11.810 1.00 82.19 82 ALA A N 1
ATOM 592 C CA . ALA A 1 82 ? -19.461 2.900 13.095 1.00 82.19 82 ALA A CA 1
ATOM 593 C C . ALA A 1 82 ? -20.982 3.069 12.945 1.00 82.19 82 ALA A C 1
ATOM 595 O O . ALA A 1 82 ? -21.482 3.492 11.897 1.00 82.19 82 ALA A O 1
ATOM 596 N N . GLY A 1 83 ? -21.718 2.753 14.011 1.00 74.69 83 GLY A N 1
ATOM 597 C CA . GLY A 1 83 ? -23.152 3.029 14.139 1.00 74.69 83 GLY A CA 1
ATOM 598 C C . GLY A 1 83 ? -24.044 2.071 13.350 1.00 74.69 83 GLY A C 1
ATOM 599 O O . GLY A 1 83 ? -25.189 2.393 13.033 1.00 74.69 83 GLY A O 1
ATOM 600 N N . ARG A 1 84 ? -23.537 0.883 13.002 1.00 71.19 84 ARG A N 1
ATOM 601 C CA . ARG A 1 84 ? -24.331 -0.143 12.302 1.00 71.19 84 ARG A CA 1
ATOM 602 C C . ARG A 1 84 ? -25.271 -0.902 13.229 1.00 71.19 84 ARG A C 1
ATOM 604 O O . ARG A 1 84 ? -26.267 -1.452 12.758 1.00 71.19 84 ARG A O 1
ATOM 611 N N . THR A 1 85 ? -24.957 -0.935 14.517 1.00 77.69 85 THR A N 1
ATOM 612 C CA . THR A 1 85 ? -25.740 -1.642 15.526 1.00 77.69 85 THR A CA 1
ATOM 613 C C . THR A 1 85 ? -26.511 -0.622 16.360 1.00 77.69 85 THR A C 1
ATOM 615 O O . THR A 1 85 ? -25.888 0.295 16.888 1.00 77.69 85 THR A O 1
ATOM 618 N N . PRO A 1 86 ? -27.844 -0.739 16.504 1.00 81.62 86 PRO A N 1
ATOM 619 C CA . PRO A 1 86 ? -28.588 0.095 17.440 1.00 81.62 86 PRO A CA 1
ATOM 620 C C . PRO A 1 86 ? -28.022 -0.058 18.855 1.00 81.62 86 PRO A C 1
ATOM 622 O O . PRO A 1 86 ? -27.937 -1.176 19.366 1.00 81.62 86 PRO A O 1
ATOM 625 N N . VAL A 1 87 ? -27.642 1.058 19.477 1.00 86.50 87 VAL A N 1
ATOM 626 C CA . VAL A 1 87 ? -27.088 1.086 20.834 1.00 86.50 87 VAL A CA 1
ATOM 627 C C . VAL A 1 87 ? -28.118 1.674 21.792 1.00 86.50 87 VAL A C 1
ATOM 629 O O . VAL A 1 87 ? -28.627 2.770 21.575 1.00 86.50 87 VAL A O 1
ATOM 632 N N . ASP A 1 88 ? -28.414 0.941 22.863 1.00 90.38 88 ASP A N 1
ATOM 633 C CA . ASP A 1 88 ? -29.196 1.435 23.996 1.00 90.38 88 ASP A CA 1
ATOM 634 C C . ASP A 1 88 ? -28.246 2.005 25.057 1.00 90.38 88 ASP A C 1
ATOM 636 O O . ASP A 1 88 ? -27.596 1.249 25.787 1.00 90.38 88 ASP A O 1
ATOM 640 N N . CYS A 1 89 ? -28.161 3.333 25.144 1.00 89.88 89 CYS A N 1
ATOM 641 C CA . CYS A 1 89 ? -27.282 4.035 26.082 1.00 89.88 89 CYS A CA 1
ATOM 642 C C . CYS A 1 89 ? -27.728 3.938 27.551 1.00 89.88 89 CYS A C 1
ATOM 644 O O . CYS A 1 89 ? -26.947 4.282 28.435 1.00 89.88 89 CYS A O 1
ATOM 646 N N . GLU A 1 90 ? -28.936 3.437 27.828 1.00 92.19 90 GLU A N 1
ATOM 647 C CA . GLU A 1 90 ? -29.490 3.310 29.183 1.00 92.19 90 GLU A CA 1
ATOM 648 C C . GLU A 1 90 ? -29.442 1.868 29.717 1.00 92.19 90 GLU A C 1
ATOM 650 O O . GLU A 1 90 ? -29.703 1.623 30.897 1.00 92.19 90 GLU A O 1
ATOM 655 N N . SER A 1 91 ? -29.068 0.897 28.876 1.00 90.25 91 SER A N 1
ATOM 656 C CA . SER A 1 91 ? -28.950 -0.503 29.288 1.00 90.25 91 SER A CA 1
ATOM 657 C C . SER A 1 91 ? -27.934 -0.699 30.425 1.00 90.25 91 SER A C 1
ATOM 659 O O . SER A 1 91 ? -26.947 0.029 30.552 1.00 90.25 91 SER A O 1
ATOM 661 N N . ALA A 1 92 ? -28.109 -1.756 31.227 1.00 87.56 92 ALA A N 1
ATOM 662 C CA . ALA A 1 92 ? -27.177 -2.082 32.313 1.00 87.56 92 ALA A CA 1
ATOM 663 C C . ALA A 1 92 ? -25.722 -2.268 31.829 1.00 87.56 92 ALA A C 1
ATOM 665 O O . ALA A 1 92 ? -24.781 -1.919 32.542 1.00 87.56 92 ALA A O 1
ATOM 666 N N . LEU A 1 93 ? -25.531 -2.785 30.608 1.00 85.25 93 LEU A N 1
ATOM 667 C CA . LEU A 1 93 ? -24.211 -2.917 29.987 1.00 85.25 93 LEU A CA 1
ATOM 668 C C . LEU A 1 93 ? -23.616 -1.548 29.631 1.00 85.25 93 LEU A C 1
ATOM 670 O O . LEU A 1 93 ? -22.427 -1.327 29.851 1.00 85.25 93 LEU A O 1
ATOM 674 N N . SER 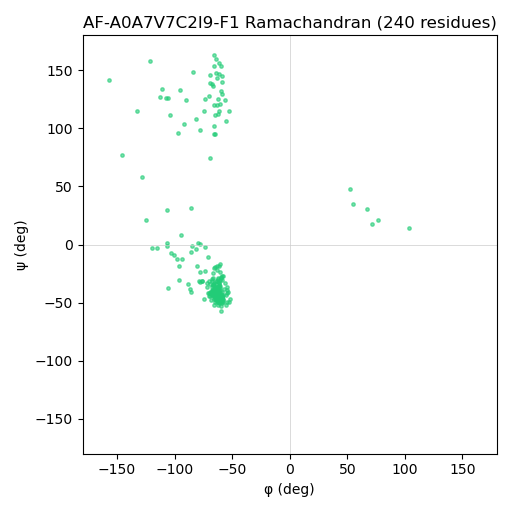A 1 94 ? -24.431 -0.637 29.105 1.00 85.19 94 SER A N 1
ATOM 675 C CA . SER A 1 94 ? -24.025 0.731 28.774 1.00 85.19 94 SER A CA 1
ATOM 676 C C . SER A 1 94 ? -23.624 1.516 30.018 1.00 85.19 94 SER A C 1
ATOM 678 O O . SER A 1 94 ? -22.540 2.093 30.044 1.00 85.19 94 SER A O 1
ATOM 680 N N . VAL A 1 95 ? -24.414 1.435 31.094 1.00 85.75 95 VAL A N 1
ATOM 681 C CA . VAL A 1 95 ? -24.075 2.039 32.395 1.00 85.75 95 VAL A CA 1
ATOM 682 C C . VAL A 1 95 ? -22.748 1.496 32.929 1.00 85.75 95 VAL A C 1
ATOM 684 O O . VAL A 1 95 ? -21.900 2.259 33.385 1.00 85.75 95 VAL A O 1
ATOM 687 N N . PHE A 1 96 ? -22.530 0.182 32.839 1.00 85.81 96 PHE A N 1
ATOM 688 C CA . PHE A 1 96 ? -21.255 -0.424 33.222 1.00 85.81 96 PHE A CA 1
ATOM 689 C C . PHE A 1 96 ? -20.086 0.086 32.363 1.00 85.81 96 PHE A C 1
ATOM 691 O O . PHE A 1 96 ? -19.036 0.433 32.899 1.00 85.81 96 PHE A O 1
ATOM 698 N N . ARG A 1 97 ? -20.260 0.188 31.039 1.00 84.38 97 ARG A N 1
ATOM 699 C CA . ARG A 1 97 ? -19.228 0.708 30.125 1.00 84.38 97 ARG A CA 1
ATOM 700 C C . ARG A 1 97 ? -18.869 2.167 30.415 1.00 84.38 97 ARG A C 1
ATOM 702 O O . ARG A 1 97 ? -17.685 2.487 30.405 1.00 84.38 97 ARG A O 1
ATOM 709 N N . GLN A 1 98 ? -19.846 3.016 30.745 1.00 81.69 98 GLN A N 1
ATOM 710 C CA . GLN A 1 98 ? -19.605 4.415 31.139 1.00 81.69 98 GLN A CA 1
ATOM 711 C C . GLN A 1 98 ? -18.745 4.529 32.404 1.00 81.69 98 GLN A C 1
ATOM 713 O O . GLN A 1 98 ? -17.948 5.452 32.523 1.00 81.69 98 GLN A O 1
ATOM 718 N N . GLN A 1 99 ? -18.865 3.583 33.339 1.00 81.25 99 GLN A N 1
ATOM 719 C CA . GLN A 1 99 ? -18.050 3.568 34.561 1.00 81.25 99 GLN A CA 1
ATOM 720 C C . GLN A 1 99 ? -16.598 3.144 34.311 1.00 81.25 99 GLN A C 1
ATOM 722 O O . GLN A 1 99 ? -15.725 3.449 35.120 1.00 81.25 99 GLN A O 1
ATOM 727 N N . LEU A 1 100 ? -16.339 2.423 33.218 1.00 71.38 100 LEU A N 1
ATOM 728 C CA . LEU A 1 100 ? -15.026 1.864 32.910 1.00 71.38 100 LEU A CA 1
ATOM 729 C C . LEU A 1 100 ? -14.149 2.753 32.022 1.00 71.38 100 LEU A C 1
ATOM 731 O O . LEU A 1 100 ? -12.973 2.429 31.868 1.00 71.38 100 LEU A O 1
ATOM 735 N N . GLN A 1 101 ? -14.682 3.801 31.388 1.00 64.50 101 GLN A N 1
ATOM 736 C CA . GLN A 1 101 ? -14.010 4.409 30.233 1.00 64.50 101 GLN A CA 1
ATOM 737 C C . GLN A 1 101 ? -13.925 5.937 30.290 1.00 64.50 101 GLN A C 1
ATOM 739 O O . GLN A 1 101 ? -14.921 6.626 30.084 1.00 64.50 101 GLN A O 1
ATOM 744 N N . PRO A 1 102 ? -12.700 6.469 30.379 1.00 66.25 102 PRO A N 1
ATOM 745 C CA . PRO A 1 102 ? -12.242 7.545 29.522 1.00 66.25 102 PRO A CA 1
ATOM 746 C C . PRO A 1 102 ? -11.435 6.932 28.362 1.00 66.25 102 PRO A C 1
ATOM 748 O O . PRO A 1 102 ? -10.250 6.639 28.512 1.00 66.25 102 PRO A O 1
ATOM 751 N N . VAL A 1 103 ? -12.064 6.708 27.200 1.00 81.44 103 VAL A N 1
ATOM 752 C CA . VAL A 1 103 ? -11.283 6.546 25.960 1.00 81.44 103 VAL A CA 1
ATOM 753 C C . VAL A 1 103 ? -10.886 7.955 25.541 1.00 81.44 103 VAL A C 1
ATOM 755 O O . VAL A 1 103 ? -11.705 8.680 24.991 1.00 81.44 103 VAL A O 1
ATOM 758 N N . GLU A 1 104 ? -9.663 8.374 25.850 1.00 86.00 104 GLU A N 1
ATOM 759 C CA . GLU A 1 104 ? -9.160 9.686 25.411 1.00 86.00 104 GLU A CA 1
ATOM 760 C C . GLU A 1 104 ? -8.730 9.659 23.934 1.00 86.00 104 GLU A C 1
ATOM 762 O O . GLU A 1 104 ? -8.861 10.649 23.222 1.00 86.00 104 GLU A O 1
ATOM 767 N N . SER A 1 105 ? -8.232 8.507 23.476 1.00 93.94 105 SER A N 1
ATOM 768 C CA . SER A 1 105 ? -7.764 8.247 22.112 1.00 93.94 105 SER A CA 1
ATOM 769 C C . SER A 1 105 ? -7.824 6.746 21.831 1.00 93.94 105 SER A C 1
ATOM 771 O O . SER A 1 105 ? -7.500 5.928 22.702 1.00 93.94 105 SER A O 1
ATOM 773 N N . TRP A 1 106 ? -8.207 6.371 20.610 1.00 95.50 106 TRP A N 1
ATOM 774 C CA . TRP A 1 106 ? -8.180 4.977 20.164 1.00 95.50 106 TRP A CA 1
ATOM 775 C C . TRP A 1 106 ? -6.751 4.448 20.058 1.00 95.50 106 TRP A C 1
ATOM 777 O O . TRP A 1 106 ? -6.482 3.316 20.462 1.00 95.50 106 TRP A O 1
ATOM 787 N N . SER A 1 107 ? -5.812 5.279 19.604 1.00 93.69 107 SER A N 1
ATOM 788 C CA . SER A 1 107 ? -4.386 4.941 19.564 1.00 93.69 107 SER A CA 1
ATOM 789 C C . SER A 1 107 ? -3.837 4.616 20.955 1.00 93.69 107 SER A C 1
ATOM 791 O O . SER A 1 107 ? -3.201 3.578 21.138 1.00 93.69 107 SER A O 1
ATOM 793 N N . ALA A 1 108 ? -4.136 5.450 21.958 1.00 92.88 108 ALA A N 1
ATOM 794 C CA . ALA A 1 108 ? -3.725 5.211 23.343 1.00 92.88 108 ALA A CA 1
ATOM 795 C C . ALA A 1 108 ? -4.382 3.951 23.933 1.00 92.88 108 ALA A C 1
ATOM 797 O O . ALA A 1 108 ? -3.724 3.162 24.616 1.00 92.88 108 ALA A O 1
ATOM 798 N N . TYR A 1 109 ? -5.664 3.726 23.626 1.00 94.38 109 TYR A N 1
ATOM 799 C CA . TYR A 1 109 ? -6.396 2.532 24.044 1.00 94.38 109 TYR A CA 1
ATOM 80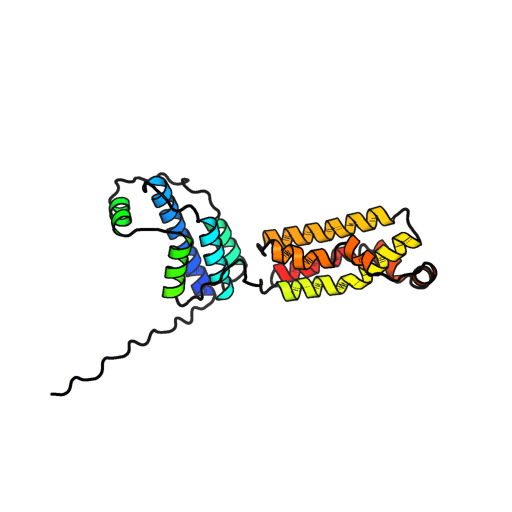0 C C . TYR A 1 109 ? -5.761 1.243 23.496 1.00 94.38 109 TYR A C 1
ATOM 802 O O . TYR A 1 109 ? -5.518 0.293 24.246 1.00 94.38 109 TYR A O 1
ATOM 810 N N . HIS A 1 110 ? -5.450 1.209 22.196 1.00 95.88 110 HIS A N 1
ATOM 811 C CA . HIS A 1 110 ? -4.785 0.069 21.567 1.00 95.88 110 HIS A CA 1
ATOM 812 C C . HIS A 1 110 ? -3.360 -0.125 22.091 1.00 95.88 110 HIS A C 1
ATOM 814 O O . HIS A 1 110 ? -2.992 -1.255 22.412 1.00 95.88 110 HIS A O 1
ATOM 820 N N . ALA A 1 111 ? -2.584 0.953 22.239 1.00 93.88 111 ALA A N 1
ATOM 821 C CA . ALA A 1 111 ? -1.229 0.896 22.782 1.00 93.88 111 ALA A CA 1
ATOM 822 C C . ALA A 1 111 ? -1.203 0.283 24.191 1.00 93.88 111 ALA A C 1
ATOM 824 O O . ALA A 1 111 ? -0.442 -0.651 24.432 1.00 93.88 111 ALA A O 1
ATOM 825 N N . GLY A 1 112 ? -2.094 0.716 25.090 1.00 93.06 112 GLY A N 1
ATOM 826 C CA . GLY A 1 112 ? -2.176 0.162 26.444 1.00 93.06 112 GLY A CA 1
ATOM 827 C C . GLY A 1 112 ? -2.528 -1.331 26.471 1.00 93.06 112 GLY A C 1
ATOM 828 O O . GLY A 1 112 ? -1.975 -2.087 27.271 1.00 93.06 112 GLY A O 1
ATOM 829 N N . MET A 1 113 ? -3.408 -1.784 25.570 1.00 94.06 113 MET A N 1
ATOM 830 C CA . MET A 1 113 ? -3.710 -3.212 25.415 1.00 94.06 113 MET A CA 1
ATOM 831 C C . MET A 1 113 ? -2.493 -3.999 24.912 1.00 94.06 113 MET A C 1
ATOM 833 O O . MET A 1 113 ? -2.166 -5.042 25.479 1.00 94.06 113 MET A O 1
ATOM 837 N N . LEU A 1 114 ? -1.807 -3.493 23.883 1.00 94.06 114 LEU A N 1
ATOM 838 C CA . LEU A 1 114 ? -0.619 -4.129 23.310 1.00 94.06 114 LEU A CA 1
ATOM 839 C C . LEU A 1 114 ? 0.501 -4.254 24.345 1.00 94.06 114 LEU A C 1
ATOM 841 O O . LEU A 1 114 ? 1.057 -5.338 24.517 1.00 94.06 114 LEU A O 1
ATOM 845 N N . GLU A 1 115 ? 0.773 -3.188 25.096 1.00 92.69 115 GLU A N 1
ATOM 846 C CA . GLU A 1 115 ? 1.757 -3.184 26.179 1.00 92.69 115 GLU A CA 1
ATOM 847 C C . GLU A 1 115 ? 1.415 -4.206 27.270 1.00 92.69 115 GLU A C 1
ATOM 849 O O . GLU A 1 115 ? 2.290 -4.957 27.711 1.00 92.69 115 GLU A O 1
ATOM 854 N N . ALA A 1 116 ? 0.142 -4.291 27.675 1.00 88.94 116 ALA A N 1
ATOM 855 C CA . ALA A 1 116 ? -0.320 -5.281 28.647 1.00 88.94 116 ALA A CA 1
ATOM 856 C C . ALA A 1 116 ? -0.166 -6.726 28.136 1.00 88.94 116 ALA A C 1
ATOM 858 O O . ALA A 1 116 ? 0.099 -7.632 28.927 1.00 88.94 116 ALA A O 1
ATOM 859 N N . ALA A 1 117 ? -0.289 -6.932 26.823 1.00 87.31 117 ALA A N 1
ATOM 860 C CA . ALA A 1 117 ? -0.051 -8.209 26.154 1.00 87.31 117 ALA A CA 1
ATOM 861 C C . ALA A 1 117 ? 1.441 -8.493 25.877 1.00 87.31 117 ALA A C 1
ATOM 863 O O . ALA A 1 117 ? 1.772 -9.566 25.376 1.00 87.31 117 ALA A O 1
ATOM 864 N N . GLY A 1 118 ? 2.350 -7.559 26.187 1.00 90.19 118 GLY A N 1
ATOM 865 C CA . GLY A 1 118 ? 3.776 -7.677 25.868 1.00 90.19 118 GLY A CA 1
ATOM 866 C C . GLY A 1 118 ? 4.097 -7.527 24.376 1.00 90.19 118 GLY A C 1
ATOM 867 O O . GLY A 1 118 ? 5.181 -7.918 23.945 1.00 90.19 118 GLY A O 1
ATOM 868 N N . ILE A 1 119 ? 3.176 -6.971 23.586 1.00 90.69 119 ILE A N 1
ATOM 869 C CA . ILE A 1 119 ? 3.349 -6.721 22.156 1.00 90.69 119 ILE A CA 1
ATOM 870 C C . ILE A 1 119 ? 3.954 -5.322 21.962 1.00 90.69 119 ILE A C 1
ATOM 872 O O . ILE A 1 119 ? 3.372 -4.339 22.426 1.00 90.69 119 ILE A O 1
ATOM 876 N N . PRO A 1 120 ? 5.096 -5.188 21.262 1.00 89.62 120 PRO A N 1
ATOM 877 C CA . PRO A 1 120 ? 5.687 -3.884 20.988 1.00 89.62 120 PRO A CA 1
ATOM 878 C C . PRO A 1 120 ? 4.752 -2.971 20.188 1.00 89.62 120 PRO A C 1
ATOM 880 O O . PRO A 1 120 ? 4.215 -3.354 19.143 1.00 89.62 120 PRO A O 1
ATOM 883 N N . VAL A 1 121 ? 4.606 -1.730 20.651 1.00 91.25 121 VAL A N 1
ATOM 884 C CA . VAL A 1 121 ? 3.895 -0.685 19.912 1.00 91.25 121 VAL A CA 1
ATOM 885 C C . VAL A 1 121 ? 4.762 -0.224 18.743 1.00 91.25 121 VAL A C 1
ATOM 887 O O . VAL A 1 121 ? 5.922 0.150 18.918 1.00 91.25 121 VAL A O 1
ATOM 890 N N . VAL A 1 122 ? 4.205 -0.285 17.540 1.00 86.81 122 VAL A N 1
ATOM 891 C CA . VAL A 1 122 ? 4.871 0.060 16.289 1.00 86.81 122 VAL A CA 1
ATOM 892 C C . VAL A 1 122 ? 4.201 1.305 15.740 1.00 86.81 122 VAL A C 1
ATOM 894 O O . VAL A 1 122 ? 2.986 1.322 15.566 1.00 86.81 122 VAL A O 1
ATOM 897 N N . ASN A 1 123 ? 4.992 2.336 15.443 1.00 80.50 123 ASN A N 1
ATOM 898 C CA . ASN A 1 123 ? 4.481 3.469 14.684 1.00 80.50 123 ASN A CA 1
ATOM 899 C C . ASN A 1 123 ? 4.328 3.030 13.212 1.00 80.50 123 ASN A C 1
ATOM 901 O O . ASN A 1 123 ? 5.346 2.728 12.581 1.00 80.50 123 ASN A O 1
ATOM 905 N N . PRO A 1 124 ? 3.099 2.974 12.665 1.00 70.81 124 PRO A N 1
ATOM 906 C CA . PRO A 1 124 ? 2.871 2.536 11.292 1.00 70.81 124 PRO A CA 1
ATOM 907 C C . PRO A 1 124 ? 3.585 3.427 10.264 1.00 70.81 124 PRO A C 1
ATOM 909 O O . PRO A 1 124 ? 4.045 2.909 9.252 1.00 70.81 124 PRO A O 1
ATOM 912 N N . GLU A 1 125 ? 3.774 4.720 10.549 1.00 66.38 125 GLU A N 1
ATOM 913 C CA . GLU A 1 125 ? 4.441 5.669 9.643 1.00 66.38 125 GLU A CA 1
ATOM 914 C C . GLU A 1 125 ? 5.932 5.360 9.436 1.00 66.38 125 GLU A C 1
ATOM 916 O O . GLU A 1 125 ? 6.529 5.750 8.434 1.00 66.38 125 GLU A O 1
ATOM 921 N N . THR A 1 126 ? 6.566 4.677 10.394 1.00 66.88 126 THR A N 1
ATOM 922 C CA . THR A 1 126 ? 8.012 4.398 10.366 1.00 66.88 126 THR A CA 1
ATOM 923 C C . THR A 1 126 ? 8.342 2.913 10.251 1.00 66.88 126 THR A C 1
ATOM 925 O O . THR A 1 126 ? 9.514 2.544 10.140 1.00 66.88 126 THR A O 1
ATOM 928 N N . ALA A 1 127 ? 7.332 2.044 10.259 1.00 67.56 127 ALA A N 1
ATOM 929 C CA . ALA A 1 127 ? 7.508 0.603 10.203 1.00 67.56 127 ALA A CA 1
ATOM 930 C C . ALA A 1 127 ? 7.734 0.130 8.767 1.00 67.56 127 ALA A C 1
ATOM 932 O O . ALA A 1 127 ? 6.804 0.104 7.968 1.00 67.56 127 ALA A O 1
ATOM 933 N N . GLU A 1 128 ? 8.958 -0.282 8.430 1.00 70.88 128 GLU A N 1
ATOM 934 C CA . GLU A 1 128 ? 9.235 -0.892 7.126 1.00 70.88 128 GLU A CA 1
ATOM 935 C C . GLU A 1 128 ? 8.502 -2.238 6.995 1.00 70.88 128 GLU A C 1
ATOM 937 O O . GLU A 1 128 ? 8.725 -3.157 7.792 1.00 70.88 128 GLU A O 1
ATOM 942 N N . ASP A 1 129 ? 7.619 -2.359 5.996 1.00 79.62 129 ASP A N 1
ATOM 943 C CA . ASP A 1 129 ? 6.939 -3.620 5.702 1.00 79.62 129 ASP A CA 1
ATOM 944 C C . ASP 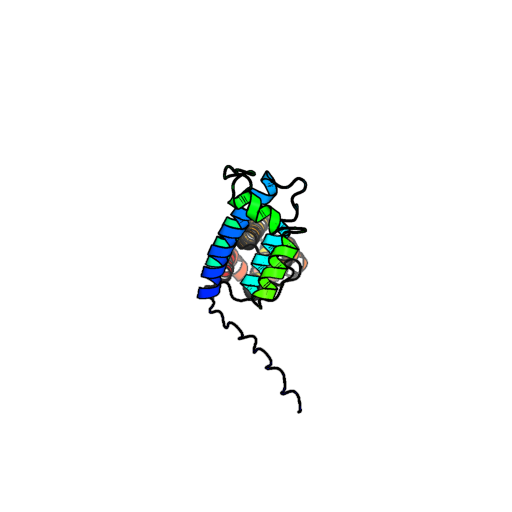A 1 129 ? 7.970 -4.690 5.305 1.00 79.62 129 ASP A C 1
ATOM 946 O O . ASP A 1 129 ? 8.771 -4.511 4.383 1.00 79.62 129 ASP A O 1
ATOM 950 N N . GLY A 1 130 ? 7.950 -5.830 6.004 1.00 77.31 130 GLY A N 1
ATOM 951 C CA . GLY A 1 130 ? 8.932 -6.903 5.826 1.00 77.31 130 GLY A CA 1
ATOM 952 C C . GLY A 1 130 ? 8.972 -7.503 4.415 1.00 77.31 130 GLY A C 1
ATOM 953 O O . GLY A 1 130 ? 9.962 -8.134 4.050 1.00 77.31 130 GLY A O 1
ATOM 954 N N . ARG A 1 131 ? 7.935 -7.282 3.597 1.00 85.25 131 ARG A N 1
ATOM 955 C CA . ARG A 1 131 ? 7.860 -7.732 2.200 1.00 85.25 131 ARG A CA 1
ATOM 956 C C . ARG A 1 131 ? 8.628 -6.818 1.247 1.00 85.25 131 ARG A C 1
ATOM 958 O O . ARG A 1 131 ? 8.956 -7.242 0.139 1.00 85.25 131 ARG A O 1
ATOM 965 N N . LEU A 1 132 ? 8.947 -5.584 1.646 1.00 89.31 132 LEU A N 1
ATOM 966 C CA . LEU A 1 132 ? 9.552 -4.580 0.761 1.00 89.31 132 LEU A CA 1
ATOM 967 C C . LEU A 1 132 ? 10.898 -5.014 0.192 1.00 89.31 132 LEU A C 1
ATOM 969 O O . LEU A 1 132 ? 11.184 -4.722 -0.966 1.00 89.31 132 LEU A O 1
ATOM 973 N N . ALA A 1 133 ? 11.710 -5.739 0.962 1.00 87.88 133 ALA A N 1
ATOM 974 C CA . ALA A 1 133 ? 12.977 -6.264 0.462 1.00 87.88 133 ALA A CA 1
ATOM 975 C C . ALA A 1 133 ? 12.764 -7.224 -0.725 1.00 87.88 133 ALA A C 1
ATOM 977 O O . ALA A 1 133 ? 13.412 -7.068 -1.762 1.00 87.88 133 ALA A O 1
ATOM 978 N N . GLY A 1 134 ? 11.812 -8.157 -0.605 1.00 90.56 134 GLY A N 1
ATOM 979 C CA . GLY A 1 134 ? 11.446 -9.089 -1.676 1.00 90.56 134 GLY A CA 1
ATOM 980 C C . GLY A 1 134 ? 10.848 -8.370 -2.886 1.00 90.56 134 GLY A C 1
ATOM 981 O O . GLY A 1 134 ? 11.267 -8.604 -4.017 1.00 90.56 134 GLY A O 1
ATOM 982 N N . ILE A 1 135 ? 9.953 -7.403 -2.656 1.00 94.38 135 ILE A N 1
ATOM 983 C CA . ILE A 1 135 ? 9.345 -6.596 -3.726 1.00 94.38 135 ILE A CA 1
ATOM 984 C C . ILE A 1 135 ? 10.416 -5.814 -4.490 1.00 94.38 135 ILE A C 1
ATOM 986 O O . ILE A 1 135 ? 10.474 -5.889 -5.714 1.00 94.38 135 ILE A O 1
ATOM 990 N N . ARG A 1 136 ? 11.303 -5.094 -3.795 1.00 94.31 136 ARG A N 1
ATOM 991 C CA . ARG A 1 136 ? 12.382 -4.327 -4.436 1.00 94.31 136 ARG A CA 1
ATOM 992 C C . ARG A 1 136 ? 13.350 -5.238 -5.188 1.00 94.31 136 ARG A C 1
ATOM 994 O O . ARG A 1 136 ? 13.800 -4.867 -6.268 1.00 94.31 136 ARG A O 1
ATOM 1001 N N . SER A 1 137 ? 13.638 -6.430 -4.661 1.00 93.12 137 SER A N 1
ATOM 1002 C CA . SER A 1 137 ? 14.450 -7.433 -5.358 1.00 93.12 137 SER A CA 1
ATOM 1003 C C . SER A 1 137 ? 13.777 -7.903 -6.651 1.00 93.12 137 SER A C 1
ATOM 1005 O O . SER A 1 137 ? 14.407 -7.870 -7.709 1.00 93.12 137 SER A O 1
ATOM 1007 N N . ALA A 1 138 ? 12.484 -8.237 -6.591 1.00 93.69 138 ALA A N 1
ATOM 1008 C CA . ALA A 1 138 ? 11.687 -8.598 -7.758 1.00 93.69 138 ALA A CA 1
ATOM 1009 C C . ALA A 1 138 ? 11.659 -7.470 -8.798 1.00 93.69 138 ALA A C 1
ATOM 1011 O O . ALA A 1 138 ? 11.849 -7.729 -9.979 1.00 93.69 138 ALA A O 1
ATOM 1012 N N . LEU A 1 139 ? 11.476 -6.214 -8.383 1.00 94.81 139 LEU A N 1
ATOM 1013 C CA . LEU A 1 139 ? 11.490 -5.064 -9.292 1.00 94.81 139 LEU A CA 1
ATOM 1014 C C . LEU A 1 139 ? 12.868 -4.859 -9.950 1.00 94.81 139 LEU A C 1
ATOM 1016 O O . LEU A 1 139 ? 12.961 -4.614 -11.158 1.00 94.81 139 LEU A O 1
ATOM 1020 N N . ALA A 1 140 ? 13.946 -4.994 -9.173 1.00 92.75 140 ALA A N 1
ATOM 1021 C CA . ALA A 1 140 ? 15.318 -4.827 -9.645 1.00 92.75 140 ALA A CA 1
ATOM 1022 C C . ALA A 1 140 ? 15.703 -5.859 -10.718 1.00 92.75 140 ALA A C 1
ATOM 1024 O O . ALA A 1 140 ? 16.374 -5.498 -11.684 1.00 92.75 140 ALA A O 1
ATOM 1025 N N . GLU A 1 141 ? 15.228 -7.105 -10.600 1.00 91.50 141 GLU A N 1
ATOM 1026 C CA . GLU A 1 141 ? 15.498 -8.198 -11.551 1.00 91.50 141 GLU A CA 1
ATOM 1027 C C . GLU A 1 141 ? 15.142 -7.833 -13.005 1.00 91.50 141 GLU A C 1
ATOM 1029 O O . GLU A 1 141 ? 15.857 -8.193 -13.943 1.00 91.50 141 GLU A O 1
ATOM 1034 N N . PHE A 1 142 ? 14.059 -7.078 -13.205 1.00 90.69 142 PHE A N 1
ATOM 1035 C CA . PHE A 1 142 ? 13.558 -6.725 -14.540 1.00 90.69 142 PHE A CA 1
ATOM 1036 C C . PHE A 1 142 ? 13.997 -5.338 -15.018 1.00 90.69 142 PHE A C 1
ATOM 1038 O O . PHE A 1 142 ? 13.861 -5.023 -16.202 1.00 90.69 142 PHE A O 1
ATOM 1045 N N . THR A 1 143 ? 14.535 -4.513 -14.118 1.00 91.75 143 THR A N 1
ATOM 1046 C CA . THR A 1 143 ? 14.825 -3.090 -14.352 1.00 91.75 143 THR A CA 1
ATOM 1047 C C . THR A 1 143 ? 15.794 -2.885 -15.515 1.00 91.75 143 THR A C 1
ATOM 1049 O O . THR A 1 143 ? 15.540 -2.057 -16.389 1.00 91.75 143 THR A O 1
ATOM 1052 N N . GLU A 1 144 ? 16.888 -3.648 -15.567 1.00 92.12 144 GLU A N 1
ATOM 1053 C CA . GLU A 1 144 ? 17.915 -3.489 -16.604 1.00 92.12 144 GLU A CA 1
ATOM 1054 C C . GLU A 1 144 ? 17.373 -3.831 -17.999 1.00 92.12 144 GLU A C 1
ATOM 1056 O O . GLU A 1 144 ? 17.481 -3.029 -18.929 1.00 92.12 144 GLU A O 1
ATOM 1061 N N . ARG A 1 145 ? 16.708 -4.988 -18.134 1.00 93.31 145 ARG A N 1
ATOM 1062 C CA . ARG A 1 145 ? 16.118 -5.435 -19.409 1.00 93.31 145 ARG A CA 1
ATOM 1063 C C . ARG A 1 145 ? 15.047 -4.472 -19.900 1.00 93.31 145 ARG A C 1
ATOM 1065 O O . ARG A 1 145 ? 15.007 -4.147 -21.086 1.00 93.31 145 ARG A O 1
ATOM 1072 N N . GLN A 1 146 ? 14.203 -3.997 -18.988 1.00 95.50 146 GLN A N 1
ATOM 1073 C CA . GLN A 1 146 ? 13.153 -3.049 -19.321 1.00 95.50 146 GLN A CA 1
ATOM 1074 C C . GLN A 1 146 ? 13.720 -1.689 -19.736 1.00 95.50 146 GLN A C 1
ATOM 1076 O O . GLN A 1 146 ? 13.267 -1.123 -20.729 1.00 95.50 146 GLN A O 1
ATOM 1081 N N . SER A 1 147 ? 14.730 -1.186 -19.019 1.00 96.06 147 SER A N 1
ATOM 1082 C CA . SER A 1 147 ? 15.413 0.065 -19.361 1.00 96.06 147 SER A CA 1
ATOM 1083 C C . SER A 1 147 ? 16.013 0.001 -20.765 1.00 96.06 147 SER A C 1
ATOM 1085 O O . SER A 1 147 ? 15.753 0.877 -21.594 1.00 96.06 147 SER A O 1
ATOM 1087 N N . LYS A 1 148 ? 16.729 -1.090 -21.073 1.00 95.94 148 LYS A N 1
ATOM 1088 C CA . LYS A 1 148 ? 17.295 -1.325 -22.403 1.00 95.94 148 LYS A CA 1
ATOM 1089 C C . LYS A 1 148 ? 16.221 -1.396 -23.484 1.00 95.94 148 LYS A C 1
ATOM 1091 O O . LYS A 1 148 ? 16.360 -0.757 -24.521 1.00 95.94 148 LYS A O 1
ATOM 1096 N N . MET A 1 149 ? 15.127 -2.119 -23.240 1.00 96.38 149 MET A N 1
ATOM 1097 C CA . MET A 1 149 ? 14.025 -2.212 -24.200 1.00 96.38 149 MET A CA 1
ATOM 1098 C C . MET A 1 149 ? 13.375 -0.866 -24.490 1.00 96.38 149 MET A C 1
ATOM 1100 O O . MET A 1 149 ? 13.238 -0.512 -25.660 1.00 96.38 149 MET A O 1
ATOM 1104 N N . LEU A 1 150 ? 13.050 -0.084 -23.461 1.00 96.69 150 LEU A N 1
ATOM 1105 C CA . LEU A 1 150 ? 12.463 1.242 -23.649 1.00 96.69 150 LEU A CA 1
ATOM 1106 C C . LEU A 1 150 ? 13.415 2.176 -24.410 1.00 96.69 150 LEU A C 1
ATOM 1108 O O . LEU A 1 150 ? 12.982 2.870 -25.330 1.00 96.69 150 LEU A O 1
ATOM 1112 N N . ALA A 1 151 ? 14.707 2.163 -24.069 1.00 97.25 151 ALA A N 1
ATOM 1113 C CA . ALA A 1 151 ? 15.714 2.976 -24.743 1.00 97.25 151 ALA A CA 1
ATOM 1114 C C . ALA A 1 151 ? 15.885 2.573 -26.218 1.00 97.25 151 ALA A C 1
ATOM 1116 O O . ALA A 1 151 ? 15.843 3.422 -27.108 1.00 97.25 151 ALA A O 1
ATOM 1117 N N . CYS A 1 152 ? 15.998 1.275 -26.500 1.00 97.00 152 CYS A N 1
ATOM 1118 C CA . CYS A 1 152 ? 16.160 0.776 -27.860 1.00 97.00 152 CYS A CA 1
ATOM 1119 C C . CYS A 1 152 ? 14.907 0.940 -28.720 1.00 97.00 152 CYS A C 1
ATOM 1121 O O . CYS A 1 152 ? 15.026 1.261 -29.903 1.00 97.00 152 CYS A O 1
ATOM 1123 N N . MET A 1 153 ? 13.708 0.826 -28.142 1.00 95.81 153 MET A N 1
ATOM 1124 C CA . MET A 1 153 ? 12.478 1.202 -28.836 1.00 95.81 153 MET A CA 1
ATOM 1125 C C . MET A 1 153 ? 12.472 2.677 -29.224 1.00 95.81 153 MET A C 1
ATOM 1127 O O . MET A 1 153 ? 12.125 2.993 -30.357 1.00 95.81 153 MET A O 1
ATOM 1131 N N . ALA A 1 154 ? 12.876 3.578 -28.324 1.00 96.50 154 ALA A N 1
ATOM 1132 C CA . ALA A 1 154 ? 12.921 5.008 -28.625 1.00 96.50 154 ALA A CA 1
ATOM 1133 C C . ALA A 1 154 ? 13.879 5.336 -29.786 1.00 96.50 154 ALA A C 1
ATOM 1135 O O . ALA A 1 154 ? 13.600 6.240 -30.572 1.00 96.50 154 ALA A O 1
ATOM 1136 N N . LEU A 1 155 ? 14.987 4.597 -29.905 1.00 96.25 155 LEU A N 1
ATOM 1137 C CA . LEU A 1 155 ? 16.024 4.830 -30.914 1.00 96.25 155 LEU A CA 1
ATOM 1138 C C . LEU A 1 155 ? 15.743 4.146 -32.261 1.00 96.25 155 LEU A C 1
ATOM 1140 O O . LEU A 1 155 ? 16.008 4.738 -33.305 1.00 96.25 155 LEU A O 1
ATOM 1144 N N . ILE A 1 156 ? 15.236 2.909 -32.250 1.00 96.19 156 ILE A N 1
ATOM 1145 C CA . ILE A 1 156 ? 15.124 2.059 -33.450 1.00 96.19 156 ILE A CA 1
ATOM 1146 C C . ILE A 1 156 ? 13.685 1.954 -33.961 1.00 96.19 156 ILE A C 1
ATOM 1148 O O . ILE A 1 156 ? 13.457 1.968 -35.168 1.00 96.19 156 ILE A O 1
ATOM 1152 N N . GLU A 1 157 ? 12.702 1.889 -33.061 1.00 92.12 157 GLU A N 1
ATOM 1153 C CA . GLU A 1 157 ? 11.281 1.717 -33.392 1.00 92.12 157 GLU A CA 1
ATOM 1154 C C . GLU A 1 157 ? 10.403 2.786 -32.706 1.00 92.12 157 GLU A C 1
ATOM 1156 O O . GLU A 1 157 ? 9.462 2.462 -31.970 1.00 92.12 157 GLU A O 1
ATOM 1161 N N . PRO A 1 158 ? 10.654 4.090 -32.951 1.00 93.31 158 PRO A N 1
ATOM 1162 C CA . PRO A 1 158 ? 10.020 5.184 -32.207 1.00 93.31 158 PRO A CA 1
ATOM 1163 C C . PRO A 1 158 ? 8.492 5.224 -32.348 1.00 93.31 158 PRO A C 1
ATOM 1165 O O . PRO A 1 158 ? 7.807 5.825 -31.525 1.00 93.31 158 PRO A O 1
ATOM 1168 N N . ARG A 1 159 ? 7.935 4.560 -33.370 1.00 95.75 159 ARG A N 1
ATOM 1169 C CA . ARG A 1 159 ? 6.483 4.400 -33.544 1.00 95.75 159 ARG A CA 1
ATOM 1170 C C . ARG A 1 159 ? 5.846 3.558 -32.437 1.00 95.75 159 ARG A C 1
ATOM 1172 O O . ARG A 1 159 ? 4.699 3.813 -32.087 1.00 95.75 159 ARG A O 1
ATOM 1179 N N . TYR A 1 160 ? 6.567 2.570 -31.905 1.00 91.19 160 TYR A N 1
ATOM 1180 C CA . TYR A 1 160 ? 6.060 1.670 -30.867 1.00 91.19 160 TYR A CA 1
ATOM 1181 C C . TYR A 1 160 ? 6.444 2.102 -29.450 1.00 91.19 160 TYR A C 1
ATOM 1183 O O . TYR A 1 160 ? 5.787 1.705 -28.487 1.00 91.19 160 TYR A O 1
ATOM 1191 N N . PHE A 1 161 ? 7.455 2.963 -29.325 1.00 94.69 161 PHE A N 1
ATOM 1192 C CA . PHE A 1 161 ? 7.945 3.457 -28.042 1.00 94.69 161 PHE A CA 1
ATOM 1193 C C . PHE A 1 161 ? 6.852 4.037 -27.122 1.00 94.69 161 PHE A C 1
ATOM 1195 O O . PHE A 1 161 ? 6.813 3.621 -25.963 1.00 94.69 161 PHE A O 1
ATOM 1202 N N . PRO A 1 162 ? 5.926 4.913 -27.578 1.00 94.56 162 PRO A N 1
ATOM 1203 C CA . PRO A 1 162 ? 4.878 5.435 -26.701 1.00 94.56 162 PRO A CA 1
ATOM 1204 C C . PRO A 1 162 ? 4.023 4.335 -26.066 1.00 94.56 162 PRO A C 1
ATOM 1206 O O . PRO A 1 162 ? 3.701 4.432 -24.888 1.00 94.56 162 PRO A O 1
ATOM 1209 N N . PHE A 1 163 ? 3.715 3.265 -26.808 1.00 93.19 163 PHE A N 1
ATOM 1210 C CA . PHE A 1 163 ? 2.927 2.146 -26.291 1.00 93.19 163 PHE A CA 1
ATOM 1211 C C . PHE A 1 1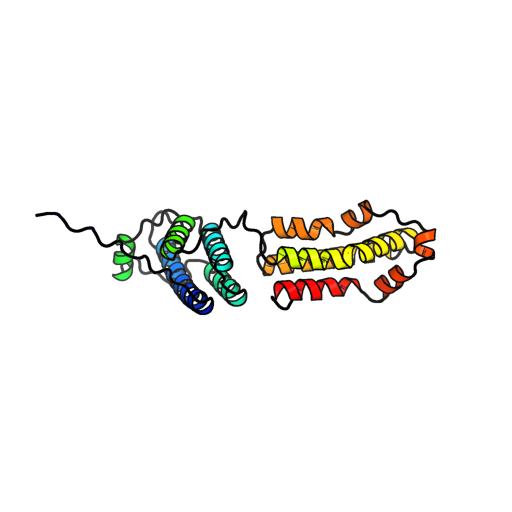63 ? 3.701 1.337 -25.251 1.00 93.19 163 PHE A C 1
ATOM 1213 O O . PHE A 1 163 ? 3.155 1.024 -24.199 1.00 93.19 163 PHE A O 1
ATOM 1220 N N . ALA A 1 164 ? 4.978 1.039 -25.506 1.00 93.94 164 ALA A N 1
ATOM 1221 C CA . ALA A 1 164 ? 5.821 0.336 -24.539 1.00 93.94 164 ALA A CA 1
ATOM 1222 C C . ALA A 1 164 ? 6.033 1.157 -23.258 1.00 93.94 164 ALA A C 1
ATOM 1224 O O . ALA A 1 164 ? 6.006 0.612 -22.155 1.00 93.94 164 ALA A O 1
ATOM 1225 N N . TYR A 1 165 ? 6.195 2.476 -23.398 1.00 95.56 165 TYR A N 1
ATOM 1226 C CA . TYR A 1 165 ? 6.314 3.404 -22.277 1.00 95.56 165 TYR A CA 1
ATOM 1227 C C . TYR A 1 165 ? 5.052 3.404 -21.406 1.00 95.56 165 TYR A C 1
ATOM 1229 O O . TYR A 1 165 ? 5.144 3.286 -20.182 1.00 95.56 165 TYR A O 1
ATOM 1237 N N . THR A 1 166 ? 3.871 3.533 -22.019 1.00 93.81 166 THR A N 1
ATOM 1238 C CA . THR A 1 166 ? 2.607 3.562 -21.272 1.00 93.81 166 THR A CA 1
ATOM 1239 C C . THR A 1 166 ? 2.265 2.206 -20.672 1.00 93.81 166 THR A C 1
ATOM 1241 O O . THR A 1 166 ? 1.850 2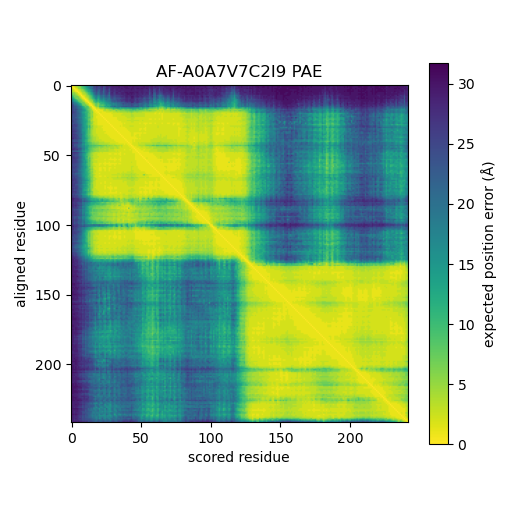.161 -19.520 1.00 93.81 166 THR A O 1
ATOM 1244 N N . ASP A 1 167 ? 2.473 1.110 -21.407 1.00 94.38 167 ASP A N 1
ATOM 1245 C CA . ASP A 1 167 ? 2.161 -0.238 -20.919 1.00 94.38 167 ASP A CA 1
ATOM 1246 C C . ASP A 1 167 ? 3.039 -0.614 -19.719 1.00 94.38 167 ASP A C 1
ATOM 1248 O O . ASP A 1 167 ? 2.544 -1.117 -18.714 1.00 94.38 167 ASP A O 1
ATOM 1252 N N . TRP A 1 168 ? 4.330 -0.265 -19.753 1.00 95.31 168 TRP A N 1
ATOM 1253 C CA . TRP A 1 168 ? 5.200 -0.447 -18.594 1.00 95.31 168 TRP A CA 1
ATOM 1254 C C . TRP A 1 168 ? 4.724 0.332 -17.367 1.00 95.31 168 TRP A C 1
ATOM 1256 O O . TRP A 1 168 ? 4.642 -0.235 -16.281 1.00 95.31 168 TRP A O 1
ATOM 1266 N N . ASN A 1 169 ? 4.393 1.618 -17.520 1.00 96.06 169 ASN A N 1
ATOM 1267 C CA . ASN A 1 169 ? 3.900 2.401 -16.387 1.00 96.06 169 ASN A CA 1
ATOM 1268 C C . ASN A 1 169 ? 2.570 1.850 -15.859 1.00 96.06 169 ASN A C 1
ATOM 1270 O O . ASN A 1 169 ? 2.407 1.789 -14.648 1.00 96.06 169 ASN A O 1
ATOM 1274 N N . SER A 1 170 ? 1.685 1.353 -16.731 1.00 95.94 170 SER A N 1
ATOM 1275 C CA . SER A 1 170 ? 0.467 0.656 -16.302 1.00 95.94 170 SER A CA 1
ATOM 1276 C C . SER A 1 170 ? 0.788 -0.588 -15.471 1.00 95.94 170 SER A C 1
ATOM 1278 O O . SER A 1 170 ? 0.145 -0.831 -14.457 1.00 95.94 170 SER A O 1
ATOM 1280 N N . VAL A 1 171 ? 1.804 -1.370 -15.852 1.00 96.06 171 VAL A N 1
ATOM 1281 C CA . VAL A 1 171 ? 2.255 -2.523 -15.057 1.00 96.06 171 VAL A CA 1
ATOM 1282 C C . VAL A 1 171 ? 2.787 -2.103 -13.686 1.00 96.06 171 VAL A C 1
ATOM 1284 O O . VAL A 1 171 ? 2.494 -2.770 -12.693 1.00 96.06 171 VAL A O 1
ATOM 1287 N N . VAL A 1 172 ? 3.546 -1.009 -13.622 1.00 96.81 172 VAL A N 1
ATOM 1288 C CA . VAL A 1 172 ? 4.062 -0.454 -12.363 1.00 96.81 172 VAL A CA 1
ATOM 1289 C C . VAL A 1 172 ? 2.925 0.081 -11.482 1.00 96.81 172 VAL A C 1
ATOM 1291 O O . VAL A 1 172 ? 2.935 -0.156 -10.276 1.00 96.81 172 VAL A O 1
ATOM 1294 N N . ASP A 1 173 ? 1.922 0.737 -12.066 1.00 96.12 173 ASP A N 1
ATOM 1295 C CA . ASP A 1 173 ? 0.753 1.254 -11.344 1.00 96.12 173 ASP A CA 1
ATOM 1296 C C . ASP A 1 173 ? -0.141 0.128 -10.802 1.00 96.12 173 ASP A C 1
ATOM 1298 O O . ASP A 1 173 ? -0.643 0.233 -9.681 1.00 96.12 173 ASP A O 1
ATOM 1302 N N . ASP A 1 174 ? -0.283 -0.976 -11.541 1.00 95.62 174 ASP A N 1
ATOM 1303 C CA . ASP A 1 174 ? -0.975 -2.178 -11.060 1.00 95.62 174 ASP A CA 1
ATOM 1304 C C . ASP A 1 174 ? -0.238 -2.815 -9.871 1.00 95.62 174 ASP A C 1
ATOM 1306 O O . ASP A 1 174 ? -0.865 -3.287 -8.922 1.00 95.62 174 ASP A O 1
ATOM 1310 N N . ILE A 1 175 ? 1.101 -2.820 -9.895 1.00 96.56 175 ILE A N 1
ATOM 1311 C CA . ILE A 1 175 ? 1.912 -3.269 -8.756 1.00 96.56 175 ILE A CA 1
ATOM 1312 C C . ILE A 1 175 ? 1.712 -2.346 -7.555 1.00 96.56 175 ILE A C 1
ATOM 1314 O O . ILE A 1 175 ? 1.500 -2.839 -6.449 1.00 96.56 175 ILE A O 1
ATOM 1318 N N . ALA A 1 176 ? 1.752 -1.029 -7.763 1.00 95.75 176 ALA A N 1
ATOM 1319 C CA . ALA A 1 176 ? 1.534 -0.054 -6.702 1.00 95.75 176 ALA A CA 1
ATOM 1320 C C . ALA A 1 176 ? 0.154 -0.235 -6.049 1.00 95.75 176 ALA A C 1
ATOM 1322 O O . ALA A 1 176 ? 0.060 -0.281 -4.823 1.00 95.75 176 ALA A O 1
ATOM 1323 N N . HIS A 1 177 ? -0.893 -0.440 -6.857 1.00 90.88 177 HIS A N 1
ATOM 1324 C CA . HIS A 1 177 ? -2.228 -0.781 -6.361 1.00 90.88 177 HIS A CA 1
ATOM 1325 C C . HIS A 1 177 ? -2.224 -2.079 -5.555 1.00 90.88 177 HIS A C 1
ATOM 1327 O O . HIS A 1 177 ? -2.720 -2.091 -4.435 1.00 90.88 177 HIS A O 1
ATOM 1333 N N . ALA A 1 178 ? -1.614 -3.153 -6.063 1.00 90.69 178 ALA A N 1
ATOM 1334 C CA . ALA A 1 178 ? -1.557 -4.425 -5.343 1.00 90.69 178 ALA A CA 1
ATOM 1335 C C . ALA A 1 178 ? -0.813 -4.315 -3.996 1.00 90.69 178 ALA A C 1
ATOM 1337 O O . ALA A 1 178 ? -1.200 -4.956 -3.018 1.00 90.69 178 ALA A O 1
ATOM 1338 N N . MET A 1 179 ? 0.241 -3.496 -3.922 1.00 92.31 179 MET A N 1
ATOM 1339 C CA . MET A 1 179 ? 0.938 -3.195 -2.668 1.00 92.31 179 MET A CA 1
ATOM 1340 C C . MET A 1 179 ? 0.044 -2.414 -1.693 1.00 92.31 179 MET A C 1
ATOM 1342 O O . MET A 1 179 ? 0.008 -2.746 -0.507 1.00 92.31 179 MET A O 1
ATOM 1346 N N . GLY A 1 180 ? -0.704 -1.423 -2.189 1.00 85.19 180 GLY A N 1
ATOM 1347 C CA . GLY A 1 180 ? -1.681 -0.658 -1.408 1.00 85.19 180 GLY A CA 1
ATOM 1348 C C . GLY A 1 180 ? -2.862 -1.504 -0.916 1.00 85.19 180 GLY A C 1
ATOM 1349 O O . GLY A 1 180 ? -3.255 -1.396 0.241 1.00 85.19 180 GLY A O 1
ATOM 1350 N N . ASP A 1 181 ? -3.367 -2.436 -1.727 1.00 81.56 181 ASP A N 1
ATOM 1351 C CA . ASP A 1 181 ? -4.405 -3.401 -1.327 1.00 81.56 181 ASP A CA 1
ATOM 1352 C C . ASP A 1 181 ? -3.892 -4.365 -0.247 1.00 81.56 181 ASP A C 1
ATOM 1354 O O . ASP A 1 181 ? -4.603 -4.735 0.693 1.00 81.56 181 ASP A O 1
ATOM 1358 N N . ALA A 1 182 ? -2.610 -4.727 -0.331 1.00 79.56 182 ALA A N 1
ATOM 1359 C CA . ALA A 1 182 ? -1.899 -5.455 0.713 1.00 79.56 182 ALA A CA 1
ATOM 1360 C C . ALA A 1 182 ? -1.569 -4.573 1.943 1.00 79.56 182 ALA A C 1
ATOM 1362 O O . ALA A 1 182 ? -1.035 -5.067 2.944 1.00 79.56 182 ALA A O 1
ATOM 1363 N N . GLY A 1 183 ? -1.922 -3.286 1.866 1.00 75.94 183 GLY A N 1
ATOM 1364 C CA . GLY A 1 183 ? -1.737 -2.185 2.809 1.00 75.94 183 GLY A CA 1
ATOM 1365 C C . GLY A 1 183 ? -0.324 -1.993 3.296 1.00 75.94 183 GLY A C 1
ATOM 1366 O O . GLY A 1 183 ? -0.115 -1.865 4.502 1.00 75.94 183 GLY A O 1
ATOM 1367 N N . ILE A 1 184 ? 0.595 -1.996 2.335 1.00 83.12 184 ILE A N 1
ATOM 1368 C CA . ILE A 1 184 ? 1.876 -1.306 2.430 1.00 83.12 184 ILE A CA 1
ATOM 1369 C C . ILE A 1 184 ? 1.593 0.201 2.381 1.00 83.12 184 ILE A C 1
ATOM 1371 O O . ILE A 1 184 ? 0.739 0.642 1.611 1.00 83.12 184 ILE A O 1
ATOM 1375 N N . ASP A 1 185 ? 2.303 0.969 3.204 1.00 82.44 185 ASP A N 1
ATOM 1376 C CA . ASP A 1 185 ? 2.166 2.424 3.285 1.00 82.44 185 ASP A CA 1
ATOM 1377 C C . ASP A 1 185 ? 2.454 3.125 1.942 1.00 82.44 185 ASP A C 1
ATOM 1379 O O . ASP A 1 185 ? 3.340 2.711 1.190 1.00 82.44 185 ASP A O 1
ATOM 1383 N N . GLU A 1 186 ? 1.734 4.211 1.646 1.00 82.06 186 GLU A N 1
ATOM 1384 C CA . GLU A 1 186 ? 1.826 4.923 0.364 1.00 82.06 186 GLU A CA 1
ATOM 1385 C C . GLU A 1 186 ? 3.244 5.439 0.081 1.00 82.06 186 GLU A C 1
ATOM 1387 O O . GLU A 1 186 ? 3.743 5.292 -1.040 1.00 82.06 186 GLU A O 1
ATOM 1392 N N . ALA A 1 187 ? 3.943 5.973 1.088 1.00 83.69 187 ALA A N 1
ATOM 1393 C CA . ALA A 1 187 ? 5.309 6.456 0.912 1.00 83.69 187 ALA A CA 1
ATOM 1394 C C . ALA A 1 187 ? 6.273 5.296 0.618 1.00 83.69 187 ALA A C 1
ATOM 1396 O O . ALA A 1 187 ? 7.198 5.433 -0.188 1.00 83.69 187 ALA A O 1
ATOM 1397 N N . GLN A 1 188 ? 6.036 4.128 1.216 1.00 88.00 188 GLN A N 1
ATOM 1398 C CA . GLN A 1 188 ? 6.816 2.916 0.955 1.00 88.00 188 GLN A CA 1
ATOM 1399 C C . GLN A 1 188 ? 6.530 2.313 -0.424 1.00 88.00 188 GLN A C 1
ATOM 1401 O O . GLN A 1 188 ? 7.459 1.816 -1.078 1.00 88.00 188 GLN A O 1
ATOM 1406 N N . VAL A 1 189 ? 5.275 2.375 -0.880 1.00 92.12 189 VAL A N 1
ATOM 1407 C CA . VAL A 1 189 ? 4.887 2.024 -2.251 1.00 92.12 189 VAL A CA 1
ATOM 1408 C C . VAL A 1 189 ? 5.634 2.923 -3.229 1.00 92.12 189 VAL A C 1
ATOM 1410 O O . VAL A 1 189 ? 6.402 2.407 -4.043 1.00 92.12 189 VAL A O 1
ATOM 1413 N N . ALA A 1 190 ? 5.490 4.246 -3.099 1.00 91.44 190 ALA A N 1
ATOM 1414 C CA . ALA A 1 190 ? 6.136 5.234 -3.964 1.00 91.44 190 ALA A CA 1
ATOM 1415 C C . ALA A 1 190 ? 7.659 5.038 -4.013 1.00 91.44 190 ALA A C 1
ATOM 1417 O O . ALA A 1 190 ? 8.234 4.863 -5.089 1.00 91.44 190 ALA A O 1
ATOM 1418 N N . ALA A 1 191 ? 8.308 4.921 -2.849 1.00 91.94 191 ALA A N 1
ATOM 1419 C CA . ALA A 1 191 ? 9.748 4.686 -2.749 1.00 91.94 191 ALA A CA 1
ATOM 1420 C C . ALA A 1 191 ? 10.215 3.394 -3.446 1.00 91.94 191 ALA A C 1
ATOM 1422 O O . ALA A 1 191 ? 11.369 3.305 -3.871 1.00 91.94 191 ALA A O 1
ATOM 1423 N N . SER A 1 192 ? 9.341 2.392 -3.569 1.00 94.44 192 SER A N 1
ATOM 1424 C CA . SER A 1 192 ? 9.661 1.123 -4.228 1.00 94.44 192 SER A CA 1
ATOM 1425 C C . SER A 1 192 ? 9.440 1.174 -5.740 1.00 94.44 192 SER A C 1
ATOM 1427 O O . SER A 1 192 ? 10.242 0.608 -6.483 1.00 94.44 192 SER A O 1
ATOM 1429 N N . VAL A 1 193 ? 8.388 1.853 -6.208 1.00 96.56 193 VAL A N 1
ATOM 1430 C CA . VAL A 1 193 ? 7.983 1.828 -7.625 1.00 96.56 193 VAL A CA 1
ATOM 1431 C C . VAL A 1 193 ? 8.520 2.999 -8.454 1.00 96.56 193 VAL A C 1
ATOM 1433 O O . VAL A 1 193 ? 8.811 2.829 -9.638 1.00 96.56 193 VAL A O 1
ATOM 1436 N N . ASP A 1 194 ? 8.733 4.176 -7.863 1.00 94.62 194 ASP A N 1
ATOM 1437 C CA . ASP A 1 194 ? 9.233 5.356 -8.584 1.00 94.62 194 ASP A CA 1
ATOM 1438 C C . ASP A 1 194 ? 10.615 5.160 -9.231 1.00 94.62 194 ASP A C 1
ATOM 1440 O O . ASP A 1 194 ? 10.815 5.613 -10.370 1.00 94.62 194 ASP A O 1
ATOM 1444 N N . PRO A 1 195 ? 11.568 4.435 -8.603 1.00 95.44 195 PRO A N 1
ATOM 1445 C CA . PRO A 1 195 ? 12.848 4.126 -9.230 1.00 95.44 195 PRO A CA 1
ATOM 1446 C C . PRO A 1 195 ? 12.734 3.313 -10.522 1.00 95.44 195 PRO A C 1
ATOM 1448 O O . PRO A 1 195 ? 13.654 3.369 -11.342 1.00 95.44 195 PRO A O 1
ATOM 1451 N N . VAL A 1 196 ? 11.633 2.572 -10.702 1.00 96.19 196 VAL A N 1
ATOM 1452 C CA . VAL A 1 196 ? 11.414 1.686 -11.851 1.00 96.19 196 VAL A CA 1
ATOM 1453 C C . VAL A 1 196 ? 10.399 2.221 -12.859 1.00 96.19 196 VAL A C 1
ATOM 1455 O O . VAL A 1 196 ? 10.167 1.576 -13.877 1.00 96.19 196 VAL A O 1
ATOM 1458 N N . ARG A 1 197 ? 9.821 3.412 -12.657 1.00 96.44 197 ARG A N 1
ATOM 1459 C CA . ARG A 1 19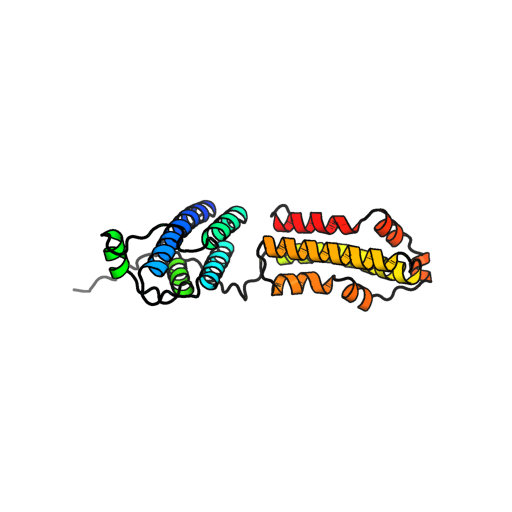7 ? 8.967 4.063 -13.669 1.00 96.44 197 ARG A CA 1
ATOM 1460 C C . ARG A 1 197 ? 9.747 4.351 -14.953 1.00 96.44 197 ARG A C 1
ATOM 1462 O O . ARG A 1 197 ? 10.929 4.689 -14.901 1.00 96.44 197 ARG A O 1
ATOM 1469 N N . ALA A 1 198 ? 9.081 4.280 -16.111 1.00 95.56 198 ALA A N 1
ATOM 1470 C CA . ALA A 1 198 ? 9.745 4.400 -17.417 1.00 95.56 198 ALA A CA 1
ATOM 1471 C C . ALA A 1 198 ? 10.585 5.680 -17.552 1.00 95.56 198 ALA A C 1
ATOM 1473 O O . ALA A 1 198 ? 11.706 5.625 -18.053 1.00 95.56 198 ALA A O 1
ATOM 1474 N N . GLY A 1 199 ? 10.074 6.820 -17.073 1.00 93.38 199 GLY A N 1
ATOM 1475 C CA . GLY A 1 199 ? 10.814 8.085 -17.085 1.00 93.38 199 GLY A CA 1
ATOM 1476 C C . GLY A 1 199 ? 12.129 8.006 -16.302 1.00 93.38 199 GLY A C 1
ATOM 1477 O O . GLY A 1 199 ? 13.167 8.447 -16.792 1.00 93.38 199 GLY A O 1
ATOM 1478 N N . THR A 1 200 ? 12.111 7.370 -15.128 1.00 95.12 200 THR A N 1
ATOM 1479 C CA . THR A 1 200 ? 13.305 7.154 -14.301 1.00 95.12 200 THR A CA 1
ATOM 1480 C C . THR A 1 200 ? 14.288 6.185 -14.954 1.00 95.12 200 THR A C 1
ATOM 1482 O O . THR A 1 200 ? 15.495 6.421 -14.903 1.00 95.12 200 THR A O 1
ATOM 1485 N N . LEU A 1 201 ? 13.792 5.112 -15.581 1.00 94.56 201 LEU A N 1
ATOM 1486 C CA . LEU A 1 201 ? 14.633 4.146 -16.297 1.00 94.56 201 LEU A CA 1
ATOM 1487 C C . LEU A 1 201 ? 15.365 4.810 -17.470 1.00 94.56 201 LEU A C 1
ATOM 1489 O O . LEU A 1 201 ? 16.583 4.689 -17.595 1.00 94.56 201 LEU A O 1
ATOM 1493 N N . LEU A 1 202 ? 14.632 5.570 -18.287 1.00 94.00 202 LEU A N 1
ATOM 1494 C CA . LEU A 1 202 ? 15.174 6.257 -19.458 1.00 94.00 202 LEU A CA 1
ATOM 1495 C C . LEU A 1 202 ? 16.170 7.357 -19.094 1.00 94.00 202 LEU A C 1
ATOM 1497 O O . LEU A 1 202 ? 17.142 7.550 -19.813 1.00 94.00 202 LEU A O 1
ATOM 1501 N N . ALA A 1 203 ? 15.983 8.049 -17.969 1.00 88.88 203 ALA A N 1
ATOM 1502 C CA . ALA A 1 203 ? 16.935 9.063 -17.517 1.00 88.88 203 ALA A CA 1
ATOM 1503 C C . ALA A 1 203 ? 18.333 8.490 -17.198 1.00 88.88 203 ALA A C 1
ATOM 1505 O O . ALA A 1 203 ? 19.299 9.246 -17.121 1.00 88.88 203 ALA A O 1
ATOM 1506 N N . LYS A 1 204 ? 18.447 7.170 -16.997 1.00 80.56 204 LYS A N 1
ATOM 1507 C CA . LYS A 1 204 ? 19.6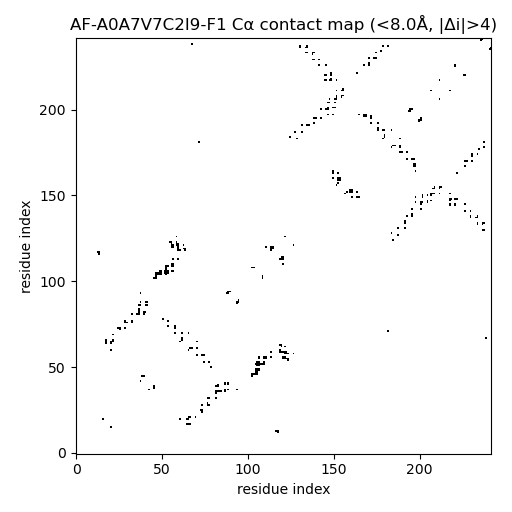85 6.482 -16.599 1.00 80.56 204 LYS A CA 1
ATOM 1508 C C . LYS A 1 204 ? 20.326 5.667 -17.724 1.00 80.56 204 LYS A C 1
ATOM 1510 O O . LYS A 1 204 ? 21.358 5.043 -17.492 1.00 80.56 204 LYS A O 1
ATOM 1515 N N . THR A 1 205 ? 19.720 5.625 -18.910 1.00 85.94 205 THR A N 1
ATOM 1516 C CA . THR A 1 205 ? 20.212 4.790 -20.012 1.00 85.94 205 THR A CA 1
ATOM 1517 C C . THR A 1 205 ? 21.316 5.477 -20.816 1.00 85.94 205 THR A C 1
ATOM 1519 O O . THR A 1 205 ? 21.328 6.698 -20.969 1.00 85.94 205 THR A O 1
ATOM 1522 N N . SER A 1 206 ? 22.240 4.680 -21.353 1.00 91.94 206 SER A N 1
ATOM 1523 C CA . SER A 1 206 ? 23.320 5.119 -22.248 1.00 91.94 206 SER A CA 1
ATOM 1524 C C . SER A 1 206 ? 23.322 4.352 -23.576 1.00 91.94 206 SER A C 1
ATOM 1526 O O . SER A 1 206 ? 24.360 4.255 -24.230 1.00 91.94 206 SER A O 1
ATOM 1528 N N . GLU A 1 207 ? 22.188 3.748 -23.939 1.00 95.38 207 GLU A N 1
ATOM 1529 C CA . GLU A 1 207 ? 22.045 2.972 -25.173 1.00 95.38 207 GLU A CA 1
ATOM 1530 C C . GLU A 1 207 ? 22.220 3.845 -26.424 1.00 95.38 207 GLU A C 1
ATOM 1532 O O . GLU A 1 207 ? 21.853 5.023 -26.451 1.00 95.38 207 GLU A O 1
ATOM 1537 N N . THR A 1 208 ? 22.767 3.246 -27.482 1.00 95.56 208 THR A N 1
ATOM 1538 C CA . THR A 1 208 ? 22.958 3.886 -28.791 1.00 95.56 208 THR A CA 1
ATOM 1539 C C . THR A 1 208 ? 22.230 3.104 -29.883 1.00 95.56 208 THR A C 1
ATOM 1541 O O . THR A 1 208 ? 21.981 1.907 -29.710 1.00 95.56 208 THR A O 1
ATOM 1544 N N . PRO A 1 209 ? 21.907 3.726 -31.036 1.00 94.81 209 PRO A N 1
ATOM 1545 C CA . PRO A 1 209 ? 21.293 3.007 -32.149 1.00 94.81 209 PRO A CA 1
ATOM 1546 C C . PRO A 1 209 ? 22.092 1.765 -32.576 1.00 94.81 209 PRO A C 1
ATOM 1548 O O . PRO A 1 209 ? 21.517 0.703 -32.804 1.00 94.81 209 PRO A O 1
ATOM 1551 N N . GLU A 1 210 ? 23.422 1.855 -32.625 1.00 96.19 210 GLU A N 1
ATOM 1552 C CA . GLU A 1 210 ? 24.292 0.736 -32.999 1.00 96.19 210 GLU A CA 1
ATOM 1553 C C . GLU A 1 210 ? 24.269 -0.385 -31.951 1.00 96.19 210 GLU A C 1
ATOM 1555 O O . GLU A 1 210 ? 24.199 -1.560 -32.317 1.00 96.19 210 GLU A O 1
ATOM 1560 N N . GLY A 1 211 ? 24.282 -0.040 -30.657 1.00 95.81 211 GLY A N 1
ATOM 1561 C CA . GLY A 1 211 ? 24.185 -1.012 -29.564 1.00 95.81 211 GLY A CA 1
ATOM 1562 C C . GLY A 1 211 ? 22.849 -1.756 -29.577 1.00 95.81 211 GLY A C 1
ATOM 1563 O O . GLY A 1 211 ? 22.811 -2.984 -29.486 1.00 95.81 211 GLY A O 1
ATOM 1564 N N . CYS A 1 212 ? 21.762 -1.023 -29.805 1.00 96.31 212 CYS A N 1
ATOM 1565 C CA . CYS A 1 212 ? 20.423 -1.580 -29.943 1.00 96.31 212 CYS A CA 1
ATOM 1566 C C . CYS A 1 212 ? 20.255 -2.446 -31.197 1.00 96.31 212 CYS A C 1
ATOM 1568 O O . CYS A 1 212 ? 19.541 -3.443 -31.162 1.00 96.31 212 CYS A O 1
ATOM 1570 N N . ALA A 1 213 ? 20.902 -2.106 -32.312 1.00 94.75 213 ALA A N 1
ATOM 1571 C CA . ALA A 1 213 ? 20.868 -2.941 -33.511 1.00 94.75 213 ALA A CA 1
ATOM 1572 C C . ALA A 1 213 ? 21.660 -4.252 -33.334 1.00 94.75 213 ALA A C 1
ATOM 1574 O O . ALA A 1 213 ? 21.299 -5.272 -33.927 1.00 94.75 213 ALA A O 1
ATOM 1575 N N . ALA A 1 214 ? 22.727 -4.231 -32.528 1.00 94.75 214 ALA A N 1
ATOM 1576 C CA . ALA A 1 214 ? 23.594 -5.382 -32.282 1.00 94.75 214 ALA A CA 1
ATOM 1577 C C . ALA A 1 214 ? 23.009 -6.392 -31.279 1.00 94.75 214 ALA A C 1
ATOM 1579 O O . ALA A 1 214 ? 23.258 -7.591 -31.407 1.00 94.75 214 ALA A O 1
ATOM 1580 N N . ASP A 1 215 ? 22.227 -5.932 -30.301 1.00 92.12 215 ASP A N 1
ATOM 1581 C CA . ASP A 1 215 ? 21.566 -6.791 -29.317 1.00 92.12 215 ASP A CA 1
ATOM 1582 C C . ASP A 1 215 ? 20.074 -6.929 -29.631 1.00 92.12 215 ASP A C 1
ATOM 1584 O O . ASP A 1 215 ? 19.310 -5.985 -29.469 1.00 92.12 215 ASP A O 1
ATOM 1588 N N . ARG A 1 216 ? 19.626 -8.118 -30.047 1.00 90.75 216 ARG A N 1
ATOM 1589 C CA . ARG A 1 216 ? 18.201 -8.367 -30.330 1.00 90.75 216 ARG A CA 1
ATOM 1590 C C . ARG A 1 216 ? 17.380 -8.757 -29.101 1.00 90.75 216 ARG A C 1
ATOM 1592 O O . ARG A 1 216 ? 16.156 -8.810 -29.206 1.00 90.75 216 ARG A O 1
ATOM 1599 N N . GLY A 1 217 ? 18.006 -8.970 -27.943 1.00 93.25 217 GLY A N 1
ATOM 1600 C CA . GLY A 1 217 ? 17.323 -9.412 -26.727 1.00 93.25 217 GLY A CA 1
ATOM 1601 C C . GLY A 1 217 ? 16.235 -8.447 -26.255 1.00 93.25 217 GLY A C 1
ATOM 1602 O O . GLY A 1 217 ? 15.234 -8.879 -25.685 1.00 93.25 217 GLY A O 1
ATOM 1603 N N . TRP A 1 218 ? 16.362 -7.151 -26.551 1.00 94.25 218 TRP A N 1
ATOM 1604 C CA . TRP A 1 218 ? 15.313 -6.181 -26.239 1.00 94.25 218 TRP A CA 1
ATOM 1605 C C . TRP A 1 218 ? 14.069 -6.320 -27.127 1.00 94.25 218 TRP A C 1
ATOM 1607 O O . TRP A 1 218 ? 12.957 -6.092 -26.650 1.00 94.25 218 TRP A O 1
ATOM 1617 N N . MET A 1 219 ? 14.231 -6.714 -28.396 1.00 93.00 219 MET A N 1
ATOM 1618 C CA . MET A 1 219 ? 13.100 -6.999 -29.284 1.00 93.00 219 MET A CA 1
ATOM 1619 C C . MET A 1 219 ? 12.373 -8.252 -28.818 1.00 93.00 219 MET A C 1
ATOM 1621 O O . MET A 1 219 ? 11.148 -8.261 -28.788 1.00 93.00 219 MET A O 1
ATOM 1625 N N . ASP A 1 220 ? 13.117 -9.283 -28.416 1.00 93.00 220 ASP A N 1
ATOM 1626 C CA . ASP A 1 220 ? 12.532 -10.516 -27.890 1.00 93.00 220 ASP A CA 1
ATOM 1627 C C . ASP A 1 220 ? 11.794 -10.254 -26.572 1.00 93.00 220 ASP A C 1
ATOM 1629 O O . ASP A 1 220 ? 10.688 -10.756 -26.366 1.00 93.00 220 ASP A O 1
ATOM 1633 N N . TRP A 1 221 ? 12.365 -9.418 -25.700 1.00 92.31 221 TRP A N 1
ATOM 1634 C CA . TRP A 1 221 ? 11.702 -8.957 -24.482 1.00 92.31 221 TRP A CA 1
ATOM 1635 C C . TRP A 1 221 ? 10.390 -8.226 -24.787 1.00 92.31 221 TRP A C 1
ATOM 1637 O O . TRP A 1 221 ? 9.368 -8.528 -24.166 1.00 92.31 221 TRP A O 1
ATOM 1647 N N . TYR A 1 222 ? 10.409 -7.319 -25.774 1.00 91.75 222 TYR A N 1
ATOM 1648 C CA . TYR A 1 222 ? 9.225 -6.593 -26.230 1.00 91.75 222 TYR A CA 1
ATOM 1649 C C . TYR A 1 222 ? 8.149 -7.533 -26.812 1.00 91.75 222 TYR A C 1
ATOM 1651 O O . TYR A 1 222 ? 6.991 -7.516 -26.404 1.00 91.75 222 TYR A O 1
ATOM 1659 N N . ALA A 1 223 ? 8.536 -8.390 -27.756 1.00 90.62 223 ALA A N 1
ATOM 1660 C CA . ALA A 1 223 ? 7.616 -9.238 -28.510 1.00 90.62 223 ALA A CA 1
ATOM 1661 C C . ALA A 1 223 ? 6.923 -10.305 -27.647 1.00 90.62 223 ALA A C 1
ATOM 1663 O O . ALA A 1 223 ? 5.802 -10.708 -27.951 1.00 90.62 223 ALA A O 1
ATOM 1664 N N . ASN A 1 224 ? 7.578 -10.757 -26.575 1.00 89.69 224 ASN A N 1
ATOM 1665 C CA . ASN A 1 224 ? 7.040 -11.774 -25.670 1.00 89.69 224 ASN A CA 1
ATOM 1666 C C . ASN A 1 224 ? 6.321 -11.194 -24.450 1.00 89.69 224 ASN A C 1
ATOM 1668 O O . ASN A 1 224 ? 5.986 -11.953 -23.542 1.00 89.69 224 ASN A O 1
ATOM 1672 N N . PHE A 1 225 ? 6.101 -9.876 -24.391 1.00 87.25 225 PHE A N 1
ATOM 1673 C CA . PHE A 1 225 ? 5.464 -9.239 -23.236 1.00 87.25 225 PHE A CA 1
ATOM 1674 C C . PHE A 1 225 ? 6.183 -9.567 -21.917 1.00 87.25 225 PHE A C 1
ATOM 1676 O O . PHE A 1 225 ? 5.554 -9.732 -20.871 1.00 87.25 225 PHE A O 1
ATOM 1683 N N . GLY A 1 226 ? 7.518 -9.694 -21.963 1.00 81.94 226 GLY A N 1
ATOM 1684 C CA . GLY A 1 226 ? 8.310 -10.258 -20.866 1.00 81.94 226 GLY A CA 1
ATOM 1685 C C . GLY A 1 226 ? 8.138 -9.511 -19.542 1.00 81.94 226 GLY A C 1
ATOM 1686 O O . GLY A 1 226 ? 8.212 -10.111 -18.468 1.00 81.94 226 GLY A O 1
ATOM 1687 N N . TRP A 1 227 ? 7.812 -8.218 -19.607 1.00 82.31 227 TRP A N 1
ATOM 1688 C CA . TRP A 1 227 ? 7.571 -7.388 -18.433 1.00 82.31 227 TRP A CA 1
ATOM 1689 C C . TRP A 1 227 ? 6.352 -7.811 -17.617 1.00 82.31 227 TRP A C 1
ATOM 1691 O O . TRP A 1 227 ? 6.324 -7.507 -16.435 1.00 82.31 227 TRP A O 1
ATOM 1701 N N . TYR A 1 228 ? 5.389 -8.571 -18.147 1.00 88.25 228 TYR A N 1
ATOM 1702 C CA . TYR A 1 228 ? 4.272 -9.075 -17.333 1.00 88.25 228 TYR A CA 1
ATOM 1703 C C . TYR A 1 228 ? 4.710 -10.079 -16.255 1.00 88.25 228 TYR A C 1
ATOM 1705 O O . TYR A 1 228 ? 4.007 -10.243 -15.254 1.00 88.25 228 TYR A O 1
ATOM 1713 N N . ALA A 1 229 ? 5.889 -10.701 -16.391 1.00 89.25 229 ALA A N 1
ATOM 1714 C CA . ALA A 1 229 ? 6.437 -11.602 -15.376 1.00 89.25 229 ALA A CA 1
ATOM 1715 C C . ALA A 1 229 ? 6.641 -10.910 -14.013 1.00 89.25 229 ALA A C 1
ATOM 1717 O O . ALA A 1 229 ? 6.492 -11.551 -12.969 1.00 89.25 229 ALA A O 1
ATOM 1718 N N . ILE A 1 230 ? 6.889 -9.593 -14.007 1.00 92.94 230 ILE A N 1
ATOM 1719 C CA . ILE A 1 230 ? 7.090 -8.810 -12.780 1.00 92.94 230 ILE A CA 1
ATOM 1720 C C . ILE A 1 230 ? 5.854 -8.820 -11.877 1.00 92.94 230 ILE A C 1
ATOM 1722 O O . ILE A 1 230 ? 5.986 -8.958 -10.663 1.00 92.94 230 ILE A O 1
ATOM 1726 N N . LYS A 1 231 ? 4.645 -8.783 -12.461 1.00 90.88 231 LYS A N 1
ATOM 1727 C CA . LYS A 1 231 ? 3.381 -8.841 -11.713 1.00 90.88 231 LYS A CA 1
ATOM 1728 C C . LYS A 1 231 ? 3.262 -10.158 -10.959 1.00 90.88 231 LYS A C 1
ATOM 1730 O O . LYS A 1 231 ? 2.910 -10.170 -9.785 1.00 90.88 231 LYS A O 1
ATOM 1735 N N . SER A 1 232 ? 3.598 -11.268 -11.622 1.00 90.00 232 SER A N 1
ATOM 1736 C CA . SER A 1 232 ? 3.581 -12.589 -10.991 1.00 90.00 232 SER A CA 1
ATOM 1737 C C . SER A 1 232 ? 4.620 -12.696 -9.878 1.00 90.00 232 SER A C 1
ATOM 1739 O O . SER A 1 232 ? 4.332 -13.295 -8.843 1.00 90.00 232 SER A O 1
ATOM 1741 N N . ARG A 1 233 ? 5.816 -12.125 -10.071 1.00 92.31 233 ARG A N 1
ATOM 1742 C CA . ARG A 1 233 ? 6.885 -12.160 -9.067 1.00 92.31 233 ARG A CA 1
ATOM 1743 C C . ARG A 1 233 ? 6.499 -11.362 -7.822 1.00 92.31 233 ARG A C 1
ATOM 1745 O O . ARG A 1 233 ? 6.486 -11.921 -6.731 1.00 92.31 233 ARG A O 1
ATOM 1752 N N . VAL A 1 234 ? 6.083 -10.106 -7.994 1.00 93.12 234 VAL A N 1
ATOM 1753 C CA . VAL A 1 234 ? 5.629 -9.245 -6.891 1.00 93.12 234 VAL A CA 1
ATOM 1754 C C . VAL A 1 234 ? 4.383 -9.819 -6.210 1.00 93.12 234 VAL A C 1
ATOM 1756 O O . VAL A 1 234 ? 4.325 -9.874 -4.985 1.00 93.12 234 VAL A O 1
ATOM 1759 N N . GLY A 1 235 ? 3.418 -10.336 -6.975 1.00 89.94 235 GLY A N 1
ATOM 1760 C CA . GLY A 1 235 ? 2.248 -11.022 -6.420 1.00 89.94 235 GLY A CA 1
ATOM 1761 C C . GLY A 1 235 ? 2.599 -12.286 -5.622 1.00 89.94 235 GLY A C 1
ATOM 1762 O O . GLY A 1 235 ? 1.890 -12.634 -4.680 1.00 89.94 235 GLY A O 1
ATOM 1763 N N . GLY A 1 236 ? 3.701 -12.966 -5.959 1.00 87.56 236 GLY A N 1
ATOM 1764 C CA . GLY A 1 236 ? 4.269 -14.059 -5.166 1.00 87.56 236 GLY A CA 1
ATOM 1765 C C . GLY A 1 236 ? 4.756 -13.590 -3.794 1.00 87.56 236 GLY A C 1
ATOM 1766 O O . GLY A 1 236 ? 4.358 -14.177 -2.788 1.00 87.56 236 GLY A O 1
ATOM 1767 N N . VAL A 1 237 ? 5.522 -12.491 -3.759 1.00 90.50 237 VAL A N 1
ATOM 1768 C CA . VAL A 1 237 ? 6.010 -11.854 -2.520 1.00 90.50 237 VAL A CA 1
ATOM 1769 C C . VAL A 1 237 ? 4.839 -11.412 -1.641 1.00 90.50 237 VAL A C 1
ATOM 1771 O O . VAL A 1 237 ? 4.780 -11.738 -0.458 1.00 90.50 237 VAL A O 1
ATOM 1774 N N . LEU A 1 238 ? 3.868 -10.702 -2.226 1.00 87.50 238 LEU A N 1
ATOM 1775 C CA . LEU A 1 238 ? 2.705 -10.183 -1.501 1.00 87.50 238 LEU A CA 1
ATOM 1776 C C . LEU A 1 238 ? 1.850 -11.299 -0.887 1.00 87.50 238 LEU A C 1
ATOM 1778 O O . LEU A 1 238 ? 1.294 -11.109 0.194 1.00 87.50 238 LEU A O 1
ATOM 1782 N N . ALA A 1 239 ? 1.783 -12.456 -1.550 1.00 83.56 239 ALA A N 1
ATOM 1783 C CA . ALA A 1 239 ? 1.079 -13.646 -1.079 1.00 83.56 239 ALA A CA 1
ATOM 1784 C C . ALA A 1 239 ? 1.910 -14.537 -0.132 1.00 83.56 239 ALA A C 1
ATOM 1786 O O . ALA A 1 239 ? 1.409 -15.575 0.295 1.00 83.56 239 ALA A O 1
ATOM 1787 N N . GLY A 1 240 ? 3.170 -14.190 0.160 1.00 77.25 240 GLY A N 1
ATOM 1788 C CA . GLY A 1 240 ? 4.057 -14.996 1.007 1.00 77.25 240 GLY A CA 1
ATOM 1789 C C . GLY A 1 240 ? 4.455 -16.349 0.400 1.00 77.25 240 GLY A C 1
ATOM 1790 O O . GLY A 1 240 ? 4.632 -17.315 1.135 1.00 77.25 240 GLY A O 1
ATOM 1791 N N . ARG A 1 241 ? 4.547 -16.446 -0.935 1.00 69.50 241 ARG A N 1
ATOM 1792 C CA . ARG A 1 241 ? 4.850 -17.688 -1.680 1.00 69.50 241 ARG A CA 1
ATOM 1793 C C . ARG A 1 241 ? 6.273 -17.725 -2.257 1.00 69.50 241 ARG A C 1
ATOM 1795 O O . ARG A 1 241 ? 6.473 -18.311 -3.320 1.00 69.50 241 ARG A O 1
ATOM 1802 N N . GLU A 1 242 ? 7.224 -17.060 -1.605 1.00 57.09 242 GLU A N 1
ATOM 1803 C CA . GLU A 1 242 ? 8.638 -17.045 -2.018 1.00 57.09 242 GLU A CA 1
ATOM 1804 C C . GLU A 1 242 ? 9.482 -18.137 -1.367 1.00 57.09 242 GLU A C 1
ATOM 1806 O O . GLU A 1 242 ? 9.281 -18.411 -0.163 1.00 57.09 242 GLU A O 1
#